Protein AF-R5GMZ6-F1 (afdb_monomer)

Secondary structure (DSSP, 8-state):
--TT----GGGHHHHHHH-TTHHHHHHHHTT---HHHHHHHHHHHHHHHHHHHHHS-TTT-----SS--SHHHHIIIIIHHHHHHHHHHHHHHHHT----HHHHHHHHHHHTHHHHHHHHHHHHHHHHS-GGGHHHHHHHHHHHHHHHHHHHHHHHHHHHT--HHHHHHHHHHHHHHHHHHHHHHHHHHHHHHHHHHHHHHHHHHHHHH-TTS-HHHHHHHHHHHHHHHHHHHHHHHHHHHHHHHHHHHHHHT-

Radius of gyration: 25.48 Å; Cα contacts (8 Å, |Δi|>4): 206; chains: 1; bounding box: 77×40×77 Å

Solvent-accessible surface area (backbone atoms only — not comparable to full-atom values): 13641 Å² total; per-residue (Å²): 126,67,92,84,74,82,75,63,76,83,54,49,42,64,48,25,72,75,33,45,63,55,31,42,48,41,42,57,76,69,61,64,75,47,63,69,59,22,52,51,44,51,51,46,45,41,52,52,54,53,44,46,76,72,55,37,16,77,81,69,53,79,77,88,61,94,65,91,68,65,65,66,53,47,42,69,39,56,50,46,50,50,39,47,35,49,27,48,35,64,44,18,80,79,70,75,36,70,38,47,58,69,54,45,42,28,40,52,32,37,22,41,48,49,37,47,52,30,51,56,52,36,29,55,46,36,64,73,55,56,70,91,52,49,62,58,51,51,49,44,47,51,54,19,48,52,51,22,51,53,24,39,53,36,28,52,18,56,49,30,72,41,53,69,70,57,32,54,54,49,53,55,53,25,54,54,42,31,53,53,51,52,52,52,51,52,53,50,52,52,50,54,50,52,54,48,51,51,54,50,50,52,53,51,51,51,43,70,74,37,76,85,57,53,74,67,61,54,51,52,51,53,52,50,51,52,52,51,53,52,48,51,51,52,50,52,49,53,52,50,51,53,51,51,53,53,54,52,53,57,61,74,76,106

Mean predicted aligned error: 9.24 Å

pLDDT: mean 88.29, std 9.09, range [53.66, 97.75]

Sequence (254 aa):
MRFDLDMPAWKWPFYIMRHPFEGFEDLRWKKAYNMKVALVIVALLFIVSVCSELMTGFLFNTSHVKIFNIVPIIIRTVVIFFTWVIGNW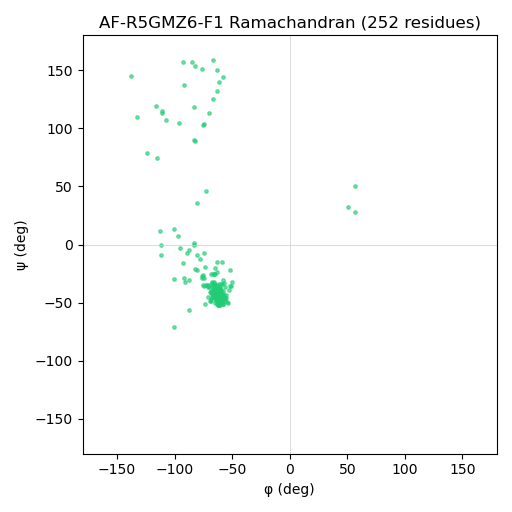ALCTLFDGEGTMKNICVNTAYALVPYIIGQVINIILSNCLLRTESAFITFVSYVTILWTVVLLISGMKTVHQYSIPKTLLFMLITILAMVVILILLVLLVSLFQQVYIFVYSIYTELLYRNANLEPTALVFIFIGVIVAVIAVIAVAYTAYEKHQIAKERKKLNS

Foldseek 3Di:
DDPPDDDDLLCLLVVCLVVLQVSLLVCVVVVSQDQVNLVVLLVLQLVLLVCLQVQQAPQPNPPPDPDDDSVVSCCVRVVLLLLLLVLLQVCCVVLVFQADSSLLSRQLSSLCVLVSVLSVVLSVCRNVDHNVVVVVNVVSNVVSVVSSVSNNLSSQCSRGVDDSVSSVVSSVVSVVSSVVVVVVVVVVVVVVVVVVVVVVVVLVVVCVVCVPDDSVNSVVVVVVVVVVVVVVVVVVVVVVVVVVVVVVVVVVVD

Nearest PDB structures (foldseek):
  8snb-assembly1_8K  TM=2.328E-01  e=3.507E+00  Strongylocentrotus purpuratus

Structure (mmCIF, N/CA/C/O backbone):
data_AF-R5GMZ6-F1
#
_entry.id   AF-R5GMZ6-F1
#
loop_
_atom_site.group_PDB
_atom_site.id
_atom_site.type_symbol
_atom_site.label_atom_id
_atom_site.label_alt_id
_atom_site.label_comp_id
_atom_site.label_asym_id
_atom_site.label_entity_id
_atom_site.label_seq_id
_atom_site.pdbx_PDB_ins_code
_atom_site.Cartn_x
_atom_site.Cartn_y
_atom_site.Cartn_z
_atom_site.occupancy
_atom_site.B_iso_or_equiv
_atom_site.auth_seq_id
_atom_site.auth_comp_id
_atom_site.auth_asym_id
_atom_site.auth_atom_id
_atom_site.pdbx_PDB_model_num
ATOM 1 N N . MET A 1 1 ? -5.354 0.861 -26.695 1.00 58.16 1 MET A N 1
ATOM 2 C CA . MET A 1 1 ? -6.659 0.236 -26.392 1.00 58.16 1 MET A CA 1
ATOM 3 C C . MET A 1 1 ? -6.821 -1.007 -27.246 1.00 58.16 1 MET A C 1
ATOM 5 O O . MET A 1 1 ? -6.889 -0.886 -28.466 1.00 58.16 1 MET A O 1
ATOM 9 N N . ARG A 1 2 ? -6.837 -2.188 -26.623 1.00 68.31 2 ARG A N 1
ATOM 10 C CA . ARG A 1 2 ? -7.020 -3.473 -27.321 1.00 68.31 2 ARG A CA 1
ATOM 11 C C . ARG A 1 2 ? -8.374 -4.084 -26.960 1.00 68.31 2 ARG A C 1
ATOM 13 O O . ARG A 1 2 ? -8.632 -4.402 -25.802 1.00 68.31 2 ARG A O 1
ATOM 20 N N . PHE A 1 3 ? -9.259 -4.202 -27.947 1.00 62.88 3 PHE A N 1
ATOM 21 C CA . PHE A 1 3 ? -10.651 -4.625 -27.739 1.00 62.88 3 PHE A CA 1
ATOM 22 C C . PHE A 1 3 ? -10.800 -6.140 -27.504 1.00 62.88 3 PHE A C 1
ATOM 24 O O . PHE A 1 3 ? -11.701 -6.573 -26.783 1.00 62.88 3 PHE A O 1
ATOM 31 N N . ASP A 1 4 ? -9.875 -6.935 -28.035 1.00 71.38 4 ASP A N 1
ATOM 32 C CA . ASP A 1 4 ? -9.812 -8.402 -27.997 1.00 71.38 4 ASP A CA 1
ATOM 33 C C . ASP A 1 4 ? -9.198 -8.977 -26.707 1.00 71.38 4 ASP A C 1
ATOM 35 O O . ASP A 1 4 ? -9.073 -10.190 -26.545 1.00 71.38 4 ASP A O 1
ATOM 39 N N . LEU A 1 5 ? -8.820 -8.115 -25.762 1.00 74.56 5 LEU A N 1
ATOM 40 C CA . LEU A 1 5 ? -8.078 -8.517 -24.574 1.00 74.56 5 LEU A CA 1
ATOM 41 C C . LEU A 1 5 ? -9.013 -9.059 -23.475 1.00 74.56 5 LEU A C 1
ATOM 43 O O . LEU A 1 5 ? -9.485 -8.306 -22.622 1.00 74.56 5 LEU A O 1
ATOM 47 N N . ASP A 1 6 ? -9.268 -10.368 -23.486 1.00 77.50 6 ASP A N 1
ATOM 48 C CA . ASP A 1 6 ? -9.926 -11.092 -22.391 1.00 77.50 6 ASP A CA 1
ATOM 49 C C . ASP A 1 6 ? -8.929 -12.024 -21.699 1.00 77.50 6 ASP A C 1
ATOM 51 O O . ASP A 1 6 ? -8.417 -12.993 -22.260 1.00 77.50 6 ASP A O 1
ATOM 55 N N . MET A 1 7 ? -8.618 -11.705 -20.443 1.00 85.31 7 MET A N 1
ATOM 56 C CA . MET A 1 7 ? -7.596 -12.402 -19.671 1.00 85.31 7 MET A CA 1
ATOM 57 C C . MET A 1 7 ? -8.054 -12.648 -18.230 1.00 85.31 7 MET A C 1
ATOM 59 O O . MET A 1 7 ? -8.739 -11.808 -17.638 1.00 85.31 7 MET A O 1
ATOM 63 N N . PRO A 1 8 ? -7.667 -13.790 -17.629 1.00 89.50 8 PRO A N 1
ATOM 64 C CA . PRO A 1 8 ? -8.030 -14.103 -16.256 1.00 89.50 8 PRO A CA 1
ATOM 65 C C . PRO A 1 8 ? -7.420 -13.092 -15.279 1.00 89.50 8 PRO A C 1
ATOM 67 O O . PRO A 1 8 ? -6.324 -12.570 -15.495 1.00 89.50 8 PRO A O 1
ATOM 70 N N . ALA A 1 9 ? -8.115 -12.868 -14.160 1.00 88.88 9 ALA A N 1
ATOM 71 C CA . ALA A 1 9 ? -7.808 -11.818 -13.186 1.00 88.88 9 ALA A CA 1
ATOM 72 C C . ALA A 1 9 ? -6.338 -11.788 -12.713 1.00 88.88 9 ALA A C 1
ATOM 74 O O . ALA A 1 9 ? -5.774 -10.719 -12.507 1.00 88.88 9 ALA A O 1
ATOM 75 N N . TRP A 1 10 ? -5.700 -12.951 -12.568 1.00 89.62 10 TRP A N 1
ATOM 76 C CA . TRP A 1 10 ? -4.325 -13.073 -12.073 1.00 89.62 10 TRP A CA 1
ATOM 77 C C . TRP A 1 10 ? -3.250 -12.636 -13.079 1.00 89.62 10 TRP A C 1
ATOM 79 O O . TRP A 1 10 ? -2.128 -12.350 -12.672 1.00 89.62 10 TRP A O 1
ATOM 89 N N . LYS A 1 11 ? -3.561 -12.575 -14.382 1.00 92.81 11 LYS A N 1
ATOM 90 C CA . LYS A 1 11 ? -2.593 -12.148 -15.407 1.00 92.81 11 LYS A CA 1
ATOM 91 C C . LYS A 1 11 ? -2.488 -10.624 -15.516 1.00 92.81 11 LYS A C 1
ATOM 93 O O . LYS A 1 11 ? -1.486 -10.128 -16.028 1.00 92.81 11 LYS A O 1
ATOM 98 N N . TRP A 1 12 ? -3.499 -9.883 -15.052 1.00 92.62 12 TRP A N 1
ATOM 99 C CA . TRP A 1 12 ? -3.568 -8.421 -15.180 1.00 92.62 12 TRP A CA 1
ATOM 100 C C . TRP A 1 12 ? -2.358 -7.684 -14.598 1.00 92.62 12 TRP A C 1
ATOM 102 O O . TRP A 1 12 ? -1.803 -6.847 -15.310 1.00 92.62 12 TRP A O 1
ATOM 112 N N . PRO A 1 13 ? -1.874 -8.009 -13.384 1.00 93.38 13 PRO A N 1
ATOM 113 C CA . PRO A 1 13 ? -0.719 -7.321 -12.813 1.00 93.38 13 PRO A CA 1
ATOM 114 C C . PRO A 1 13 ? 0.547 -7.464 -13.678 1.00 93.38 13 PRO A C 1
ATOM 116 O O . PRO A 1 13 ? 1.280 -6.500 -13.877 1.00 93.38 13 PRO A O 1
ATOM 119 N N . PHE A 1 14 ? 0.771 -8.641 -14.275 1.00 94.12 14 PHE A N 1
ATOM 120 C CA . PHE A 1 14 ? 1.917 -8.895 -15.158 1.00 94.12 14 PHE A CA 1
ATOM 121 C C . PHE A 1 14 ? 1.779 -8.249 -16.544 1.00 94.12 14 PHE A C 1
ATOM 123 O O . PHE A 1 14 ? 2.781 -7.942 -17.191 1.00 94.12 14 PHE A O 1
ATOM 130 N N . TYR A 1 15 ? 0.552 -8.065 -17.035 1.00 93.31 15 TYR A N 1
ATOM 131 C CA . TYR A 1 15 ? 0.299 -7.309 -18.265 1.00 93.31 15 TYR A CA 1
ATOM 132 C C . TYR A 1 15 ? 0.583 -5.820 -18.057 1.00 93.31 15 TYR A C 1
ATOM 134 O O . TYR A 1 15 ? 1.359 -5.234 -18.808 1.00 93.31 15 TYR A O 1
ATOM 142 N N . ILE A 1 16 ? 0.051 -5.250 -16.975 1.00 94.12 16 ILE A N 1
ATOM 143 C CA . ILE A 1 16 ? 0.262 -3.854 -16.575 1.00 94.12 16 ILE A CA 1
ATOM 144 C C . ILE A 1 16 ? 1.743 -3.554 -16.351 1.00 94.12 16 ILE A C 1
ATOM 146 O O . ILE A 1 16 ? 2.243 -2.540 -16.826 1.00 94.12 16 ILE A O 1
ATOM 150 N N . MET A 1 17 ? 2.470 -4.466 -15.701 1.00 93.88 17 MET A N 1
ATOM 151 C CA . MET A 1 17 ? 3.911 -4.324 -15.503 1.00 93.88 17 MET A CA 1
ATOM 152 C C . MET A 1 17 ? 4.691 -4.177 -16.820 1.00 93.88 17 MET A C 1
ATOM 154 O O . MET A 1 17 ? 5.708 -3.491 -16.832 1.00 93.88 17 MET A O 1
ATOM 158 N N . ARG A 1 18 ? 4.245 -4.809 -17.916 1.00 92.06 18 ARG A N 1
ATOM 159 C CA . ARG A 1 18 ? 4.901 -4.724 -19.235 1.00 92.06 18 ARG A CA 1
ATOM 160 C C . ARG A 1 18 ? 4.424 -3.536 -20.067 1.00 92.06 18 ARG A C 1
ATOM 162 O O . ARG A 1 18 ? 5.196 -3.001 -20.855 1.00 92.06 18 ARG A O 1
ATOM 169 N N . HIS A 1 19 ? 3.174 -3.123 -19.883 1.00 91.50 19 HIS A N 1
ATOM 170 C CA . HIS A 1 19 ? 2.549 -2.023 -20.612 1.00 91.50 19 HIS A CA 1
ATOM 171 C C . HIS A 1 19 ? 2.016 -0.983 -19.616 1.00 91.50 19 HIS A C 1
ATOM 173 O O . HIS A 1 19 ? 0.817 -0.956 -19.344 1.00 91.50 19 HIS A O 1
ATOM 179 N N . PRO A 1 20 ? 2.886 -0.122 -19.053 1.00 88.56 20 PRO A N 1
ATOM 180 C CA . PRO A 1 20 ? 2.532 0.750 -17.934 1.00 88.56 20 PRO A CA 1
ATOM 181 C C . PRO A 1 20 ? 1.433 1.760 -18.271 1.00 88.56 20 PRO A C 1
ATOM 183 O O . PRO A 1 20 ? 0.623 2.068 -17.408 1.00 88.56 20 PRO A O 1
ATOM 186 N N . PHE A 1 21 ? 1.373 2.283 -19.497 1.00 86.19 21 PHE A N 1
ATOM 187 C CA . PHE A 1 21 ? 0.364 3.274 -19.892 1.00 86.19 21 PHE A CA 1
ATOM 188 C C . PHE A 1 21 ? -0.918 2.607 -20.398 1.00 86.19 21 PHE A C 1
ATOM 190 O O . PHE A 1 21 ? -1.988 2.798 -19.826 1.00 86.19 21 PHE A O 1
ATOM 197 N N . GLU A 1 22 ? -0.795 1.750 -21.411 1.00 89.88 22 GLU A N 1
ATOM 198 C CA . GLU A 1 22 ? -1.939 1.065 -22.025 1.00 89.88 22 GLU A CA 1
ATOM 199 C C . GLU A 1 22 ? -2.606 0.066 -21.072 1.00 89.88 22 GLU A C 1
ATOM 201 O O . GLU A 1 22 ? -3.825 -0.064 -21.066 1.00 89.88 22 GLU A O 1
ATOM 206 N N . GLY A 1 23 ? -1.832 -0.610 -20.218 1.00 91.94 23 GLY A N 1
ATOM 207 C CA . GLY A 1 23 ? -2.337 -1.684 -19.367 1.00 91.94 23 GLY A CA 1
ATOM 208 C C . GLY A 1 23 ? -3.337 -1.215 -18.315 1.00 91.94 23 GLY A C 1
ATOM 209 O O . GLY A 1 23 ? -4.333 -1.897 -18.069 1.00 91.94 23 GLY A O 1
ATOM 210 N N . PHE A 1 24 ? -3.114 -0.045 -17.707 1.00 93.94 24 PHE A N 1
ATOM 211 C CA . PHE A 1 24 ? -4.080 0.531 -16.768 1.00 93.94 24 PHE A CA 1
ATOM 212 C C . PHE A 1 24 ? -5.320 1.073 -17.480 1.00 93.94 24 PHE A C 1
ATOM 214 O O . PHE A 1 24 ? -6.423 0.978 -16.937 1.00 93.94 24 PHE A O 1
ATOM 221 N N . GLU A 1 25 ? -5.161 1.623 -18.687 1.00 91.75 25 GLU A N 1
ATOM 222 C CA . GLU A 1 25 ? -6.289 2.075 -19.506 1.00 91.75 25 GLU A CA 1
ATOM 223 C C . GLU A 1 25 ? -7.165 0.880 -19.904 1.00 91.75 25 GLU A C 1
ATOM 225 O O . GLU A 1 25 ? -8.371 0.897 -19.655 1.00 91.75 25 GLU A O 1
ATOM 230 N N . ASP A 1 26 ? -6.568 -0.207 -20.396 1.00 92.00 26 ASP A N 1
ATOM 231 C CA . ASP A 1 26 ? -7.273 -1.447 -20.734 1.00 92.00 26 ASP A CA 1
ATOM 232 C C . ASP A 1 26 ? -7.977 -2.057 -19.502 1.00 92.00 26 ASP A C 1
ATOM 234 O O . ASP A 1 26 ? -9.145 -2.449 -19.591 1.00 92.00 26 ASP A O 1
ATOM 238 N N . LEU A 1 27 ? -7.323 -2.074 -18.327 1.00 92.19 27 LEU A N 1
ATOM 239 C CA . LEU A 1 27 ? -7.913 -2.549 -17.061 1.00 92.19 27 LEU A CA 1
ATOM 240 C C . LEU A 1 27 ? -9.190 -1.776 -16.717 1.00 92.19 27 LEU A C 1
ATOM 242 O O . LEU A 1 27 ? -10.196 -2.359 -16.294 1.00 92.19 27 LEU A O 1
ATOM 246 N N . ARG A 1 28 ? -9.141 -0.455 -16.894 1.00 91.06 28 ARG A N 1
ATOM 247 C CA . ARG A 1 28 ? -10.260 0.434 -16.616 1.00 91.06 28 ARG A CA 1
ATOM 248 C C . ARG A 1 28 ? -11.413 0.223 -17.583 1.00 91.06 28 ARG A C 1
ATOM 250 O O . ARG A 1 28 ? -12.551 0.081 -17.134 1.00 91.06 28 ARG A O 1
ATOM 257 N N . TRP A 1 29 ? -11.132 0.193 -18.881 1.00 89.38 29 TRP A N 1
ATOM 258 C CA . TRP A 1 29 ? -12.149 0.023 -19.917 1.00 89.38 29 TRP A CA 1
ATOM 259 C C . TRP A 1 29 ? -12.868 -1.319 -19.802 1.00 89.38 29 TRP A C 1
ATOM 261 O O . TRP A 1 29 ? -14.096 -1.367 -19.861 1.00 89.38 29 TRP A O 1
ATOM 271 N N . LYS A 1 30 ? -12.126 -2.397 -19.529 1.00 88.88 30 LYS A N 1
ATOM 272 C CA . LYS A 1 30 ? -12.688 -3.734 -19.281 1.00 88.88 30 LYS A CA 1
ATOM 273 C C . LYS A 1 30 ? -13.350 -3.871 -17.904 1.00 88.88 30 LYS A C 1
ATOM 275 O O . LYS A 1 30 ? -13.950 -4.904 -17.621 1.00 88.88 30 LYS A O 1
ATOM 280 N N . LYS A 1 31 ? -13.238 -2.862 -17.027 1.00 89.00 31 LYS A N 1
ATOM 281 C CA . LYS A 1 31 ? -13.702 -2.888 -15.625 1.00 89.00 31 LYS A CA 1
ATOM 282 C C . LYS A 1 31 ? -13.208 -4.124 -14.860 1.00 89.00 31 LYS A C 1
ATOM 284 O O . LYS A 1 31 ? -13.872 -4.601 -13.938 1.00 89.00 31 LYS A O 1
ATOM 289 N N . ALA A 1 32 ? -12.021 -4.626 -15.199 1.00 88.75 32 ALA A N 1
ATOM 290 C CA . ALA A 1 32 ? -11.477 -5.886 -14.690 1.00 88.75 32 ALA A CA 1
ATOM 291 C C . ALA A 1 32 ? -10.849 -5.752 -13.283 1.00 88.75 32 ALA A C 1
ATOM 293 O O . ALA A 1 32 ? -9.866 -6.408 -12.940 1.00 88.75 32 ALA A O 1
ATOM 294 N N . TYR A 1 33 ? -11.433 -4.905 -12.430 1.00 91.62 33 TYR A N 1
ATOM 295 C CA . TYR A 1 33 ? -10.964 -4.654 -11.070 1.00 91.62 33 TYR A CA 1
ATOM 296 C C . TYR A 1 33 ? -11.303 -5.818 -10.136 1.00 91.62 33 TYR A C 1
ATOM 298 O O . TYR A 1 33 ? -12.441 -5.947 -9.660 1.00 91.62 33 TYR A O 1
ATOM 306 N N . ASN A 1 34 ? -10.300 -6.638 -9.816 1.00 94.69 34 ASN A N 1
ATOM 307 C CA . ASN A 1 34 ? -10.449 -7.773 -8.911 1.00 94.69 34 ASN A CA 1
ATOM 308 C C . ASN A 1 34 ? -9.777 -7.524 -7.550 1.00 94.69 34 ASN A C 1
ATOM 310 O O . ASN A 1 34 ? -8.555 -7.597 -7.414 1.00 94.69 34 ASN A O 1
ATOM 314 N N . MET A 1 35 ? -10.607 -7.302 -6.524 1.00 94.31 35 MET A N 1
ATOM 315 C CA . MET A 1 35 ? -10.155 -7.031 -5.154 1.00 94.31 35 MET A CA 1
ATOM 316 C C . MET A 1 35 ? -9.431 -8.224 -4.518 1.00 94.31 35 MET A C 1
ATOM 318 O O . MET A 1 35 ? -8.482 -8.029 -3.769 1.00 94.31 35 MET A O 1
ATOM 322 N N . LYS A 1 36 ? -9.829 -9.465 -4.838 1.00 95.00 36 LYS A N 1
ATOM 323 C CA . LYS A 1 36 ? -9.180 -10.662 -4.277 1.00 95.00 36 LYS A CA 1
ATOM 324 C C . LYS A 1 36 ? -7.716 -10.729 -4.705 1.00 95.00 36 LYS A C 1
ATOM 326 O O . LYS A 1 36 ? -6.846 -10.950 -3.874 1.00 95.00 36 LYS A O 1
ATOM 331 N N . VAL A 1 37 ? -7.445 -10.467 -5.986 1.00 95.12 37 VAL A N 1
ATOM 332 C CA . VAL A 1 37 ? -6.072 -10.432 -6.518 1.00 95.12 37 VAL A CA 1
ATOM 333 C C . VAL A 1 37 ? -5.274 -9.294 -5.879 1.00 95.12 37 VAL A C 1
ATOM 335 O O . VAL A 1 37 ? -4.127 -9.500 -5.504 1.00 95.12 37 VAL A O 1
ATOM 338 N N . ALA A 1 38 ? -5.880 -8.116 -5.698 1.00 96.19 38 ALA A N 1
ATOM 339 C CA . ALA A 1 38 ? -5.219 -6.994 -5.033 1.00 96.19 38 ALA A CA 1
ATOM 340 C C . ALA A 1 38 ? -4.817 -7.327 -3.585 1.00 96.19 38 ALA A C 1
ATOM 342 O O . ALA A 1 38 ? -3.670 -7.110 -3.208 1.00 96.19 38 ALA A O 1
ATOM 343 N N . LEU A 1 39 ? -5.719 -7.926 -2.801 1.00 96.06 39 LEU A N 1
ATOM 344 C CA . LEU A 1 39 ? -5.426 -8.340 -1.425 1.00 96.06 39 LEU A CA 1
ATOM 345 C C . LEU A 1 39 ? -4.344 -9.422 -1.356 1.00 96.06 39 LEU A C 1
ATOM 347 O O . LEU A 1 39 ? -3.486 -9.356 -0.481 1.00 96.06 39 LEU A O 1
ATOM 351 N N . VAL A 1 40 ? -4.336 -10.376 -2.293 1.00 97.00 40 VAL A N 1
ATOM 352 C CA . VAL A 1 40 ? -3.255 -11.371 -2.394 1.00 97.00 40 VAL A CA 1
ATOM 353 C C . VAL A 1 40 ? -1.912 -10.692 -2.660 1.00 97.00 40 VAL A C 1
ATOM 355 O O . VAL A 1 40 ? -0.924 -11.054 -2.034 1.00 97.00 40 VAL A O 1
ATOM 358 N N . ILE A 1 41 ? -1.857 -9.680 -3.529 1.00 97.12 41 ILE A N 1
ATOM 359 C CA . ILE A 1 41 ? -0.611 -8.947 -3.801 1.00 97.12 41 ILE A CA 1
ATOM 360 C C . ILE A 1 41 ? -0.139 -8.165 -2.570 1.00 97.12 41 ILE A C 1
ATOM 362 O O . ILE A 1 41 ? 1.051 -8.171 -2.270 1.00 97.12 41 ILE A O 1
ATOM 366 N N . VAL A 1 42 ? -1.047 -7.541 -1.816 1.00 97.31 42 VAL A N 1
ATOM 367 C CA . VAL A 1 42 ? -0.700 -6.858 -0.555 1.00 97.31 42 VAL A CA 1
ATOM 368 C C . VAL A 1 42 ? -0.219 -7.857 0.505 1.00 97.31 42 VAL A C 1
ATOM 370 O O . VAL A 1 42 ? 0.749 -7.587 1.213 1.00 97.31 42 VAL A O 1
ATOM 373 N N . ALA A 1 43 ? -0.834 -9.038 0.587 1.00 96.88 43 ALA A N 1
ATOM 374 C CA . ALA A 1 43 ? -0.360 -10.110 1.459 1.00 96.88 43 ALA A CA 1
ATOM 375 C C . ALA A 1 43 ? 1.033 -10.609 1.038 1.00 96.88 43 ALA A C 1
ATOM 377 O O . ALA A 1 43 ? 1.897 -10.801 1.889 1.00 96.88 43 ALA A O 1
ATOM 378 N N . LEU A 1 44 ? 1.286 -10.750 -0.267 1.00 97.12 44 LEU A N 1
ATOM 379 C CA . LEU A 1 44 ? 2.609 -11.091 -0.795 1.00 97.12 44 LEU A CA 1
ATOM 380 C C . LEU A 1 44 ? 3.643 -10.007 -0.490 1.00 97.12 44 LEU A C 1
ATOM 382 O O . LEU A 1 44 ? 4.754 -10.343 -0.100 1.00 97.12 44 LEU A O 1
ATOM 386 N N . LEU A 1 45 ? 3.288 -8.724 -0.595 1.00 97.69 45 LEU A N 1
ATOM 387 C CA . LEU A 1 45 ? 4.163 -7.620 -0.193 1.00 97.69 45 LEU A CA 1
ATOM 388 C C . LEU A 1 45 ? 4.600 -7.764 1.269 1.00 97.69 45 LEU A C 1
ATOM 390 O O . LEU A 1 45 ? 5.783 -7.615 1.572 1.00 97.69 45 LEU A O 1
ATOM 394 N N . PHE A 1 46 ? 3.659 -8.073 2.163 1.00 96.44 46 PHE A N 1
ATOM 395 C CA . PHE A 1 46 ? 3.955 -8.309 3.573 1.00 96.44 46 PHE A CA 1
ATOM 396 C C . PHE A 1 46 ? 4.871 -9.524 3.769 1.00 96.44 46 PHE A C 1
ATOM 398 O O . PHE A 1 46 ? 5.913 -9.399 4.409 1.00 96.44 46 PHE A O 1
ATOM 405 N N . ILE A 1 47 ? 4.525 -10.671 3.176 1.00 96.62 47 ILE A N 1
ATOM 406 C CA . ILE A 1 47 ? 5.300 -11.915 3.302 1.00 96.62 47 ILE A CA 1
ATOM 407 C C . ILE A 1 47 ? 6.725 -11.725 2.777 1.00 96.62 47 ILE A C 1
ATOM 409 O O . ILE A 1 47 ? 7.677 -12.056 3.475 1.00 96.62 47 ILE A O 1
ATOM 413 N N . VAL A 1 48 ? 6.891 -11.152 1.582 1.00 96.44 48 VAL A N 1
ATOM 414 C CA . VAL A 1 48 ? 8.218 -10.934 0.989 1.00 96.44 48 VAL A CA 1
ATOM 415 C C . VAL A 1 48 ? 9.020 -9.919 1.803 1.00 96.44 48 VAL A C 1
ATOM 417 O O . VAL A 1 48 ? 10.217 -10.119 1.979 1.00 96.44 48 VAL A O 1
ATOM 420 N N . SER A 1 49 ? 8.378 -8.909 2.399 1.00 94.50 49 SER A N 1
ATOM 421 C CA . SER A 1 49 ? 9.069 -7.978 3.304 1.00 94.50 49 SER A CA 1
ATOM 422 C C . SER A 1 49 ? 9.551 -8.669 4.585 1.00 94.50 49 SER A C 1
ATOM 424 O O . SER A 1 49 ? 10.662 -8.405 5.035 1.00 94.50 49 SER A O 1
ATOM 426 N N . VAL A 1 50 ? 8.767 -9.599 5.146 1.00 92.56 50 VAL A N 1
ATOM 427 C CA . VAL A 1 50 ? 9.209 -10.452 6.267 1.00 92.56 50 VAL A CA 1
ATOM 428 C C . VAL A 1 50 ? 10.380 -11.341 5.844 1.00 92.56 50 VAL A C 1
ATOM 430 O O . VAL A 1 50 ? 11.393 -11.394 6.541 1.00 92.56 50 VAL A O 1
ATOM 433 N N . CYS A 1 51 ? 10.285 -11.996 4.685 1.00 92.56 51 CYS A N 1
ATOM 434 C CA . CYS A 1 51 ? 11.379 -12.792 4.129 1.00 92.56 51 CYS A CA 1
ATOM 435 C C . CYS A 1 51 ? 12.629 -11.944 3.871 1.00 92.56 51 CYS A C 1
ATOM 437 O O . CYS A 1 51 ? 13.731 -12.421 4.101 1.00 92.56 51 CYS A O 1
ATOM 439 N N . SER A 1 52 ? 12.487 -10.689 3.447 1.00 91.69 52 SER A N 1
ATOM 440 C CA . SER A 1 52 ? 13.620 -9.792 3.218 1.00 91.69 52 SER A CA 1
ATOM 441 C C . SER A 1 52 ? 14.380 -9.491 4.510 1.00 91.69 52 SER A C 1
ATOM 443 O O . SER A 1 52 ? 15.601 -9.421 4.477 1.00 91.69 52 SER A O 1
ATOM 445 N N . GLU A 1 53 ? 13.708 -9.355 5.652 1.00 87.62 53 GLU A N 1
ATOM 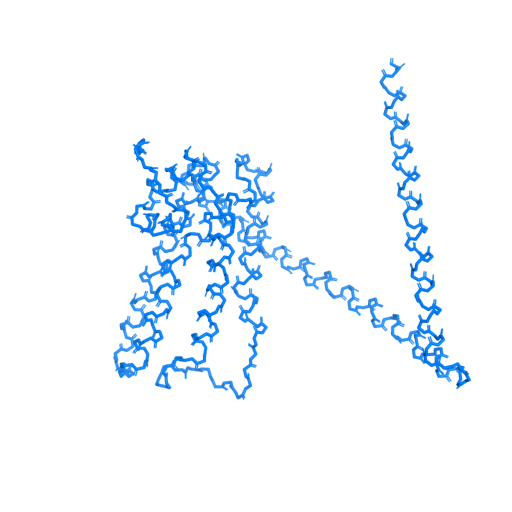446 C CA . GLU A 1 53 ? 14.392 -9.143 6.939 1.00 87.62 53 GLU A CA 1
ATOM 447 C C . GLU A 1 53 ? 15.040 -10.432 7.476 1.00 87.62 53 GLU A C 1
ATOM 449 O O . GLU A 1 53 ? 16.105 -10.389 8.088 1.00 87.62 53 GLU A O 1
ATOM 454 N N . LEU A 1 54 ? 14.415 -11.592 7.237 1.00 88.31 54 LEU A N 1
ATOM 455 C CA . LEU A 1 54 ? 14.849 -12.874 7.808 1.00 88.31 54 LEU A CA 1
ATOM 456 C C . LEU A 1 54 ? 15.845 -13.654 6.940 1.00 88.31 54 LEU A C 1
ATOM 458 O O . LEU A 1 54 ? 16.667 -14.394 7.471 1.00 88.31 54 LEU A O 1
ATOM 462 N N . MET A 1 55 ? 15.743 -13.537 5.617 1.00 89.94 55 MET A N 1
ATOM 463 C CA . MET A 1 55 ? 16.446 -14.388 4.648 1.00 89.94 55 MET A CA 1
ATOM 464 C C . MET A 1 55 ? 17.523 -13.640 3.858 1.00 89.94 55 MET A C 1
ATOM 466 O O . MET A 1 55 ? 18.175 -14.252 3.013 1.00 89.94 55 MET A O 1
ATOM 470 N N . THR A 1 56 ? 17.721 -12.338 4.089 1.00 89.06 56 THR A N 1
ATOM 471 C CA . THR A 1 56 ? 18.838 -11.609 3.470 1.00 89.06 56 THR A CA 1
ATOM 472 C C . THR A 1 56 ? 20.165 -12.180 3.962 1.00 89.06 56 THR A C 1
ATOM 474 O O . THR A 1 56 ? 20.362 -12.372 5.165 1.00 89.06 56 THR A O 1
ATOM 477 N N . GLY A 1 57 ? 21.079 -12.444 3.026 1.00 84.38 57 GLY A N 1
ATOM 478 C CA . GLY A 1 57 ? 22.361 -13.077 3.313 1.00 84.38 57 GLY A CA 1
ATOM 479 C C . GLY A 1 57 ? 23.190 -12.297 4.333 1.00 84.38 57 GLY A C 1
ATOM 480 O O . GLY A 1 57 ? 23.201 -11.064 4.351 1.00 84.38 57 GLY A O 1
ATOM 481 N N . PHE A 1 58 ? 23.919 -13.030 5.178 1.00 84.75 58 PHE A N 1
ATOM 482 C CA . PHE A 1 58 ? 24.660 -12.483 6.321 1.00 84.75 58 PHE A CA 1
ATOM 483 C C . PHE A 1 58 ? 25.595 -11.319 5.954 1.00 84.75 58 PHE A C 1
ATOM 485 O O . PHE A 1 58 ? 25.718 -10.365 6.715 1.00 84.75 58 PHE A O 1
ATOM 492 N N . LEU A 1 59 ? 26.218 -11.358 4.771 1.00 85.06 59 LEU A N 1
ATOM 493 C CA . LEU A 1 59 ? 27.144 -10.317 4.310 1.00 85.06 59 LEU A CA 1
ATOM 494 C C . LEU A 1 59 ? 26.469 -8.956 4.067 1.00 85.06 59 LEU A C 1
ATOM 496 O O . LEU A 1 59 ? 27.148 -7.928 4.121 1.00 85.06 59 LEU A O 1
ATOM 500 N N . PHE A 1 60 ? 25.165 -8.951 3.783 1.00 83.94 60 PHE A N 1
ATOM 501 C CA . PHE A 1 60 ? 24.378 -7.754 3.465 1.00 83.94 60 PHE A CA 1
ATOM 502 C C . PHE A 1 60 ? 23.358 -7.405 4.547 1.00 83.94 60 PHE A C 1
ATOM 504 O O . PHE A 1 60 ? 22.752 -6.336 4.494 1.00 83.94 60 PHE A O 1
ATOM 511 N N . ASN A 1 61 ? 23.163 -8.283 5.528 1.00 80.75 61 ASN A N 1
ATOM 512 C CA . ASN A 1 61 ? 22.251 -8.034 6.625 1.00 80.75 61 ASN A CA 1
ATOM 513 C C . ASN A 1 61 ? 22.871 -7.029 7.612 1.00 80.75 61 ASN A C 1
ATOM 515 O O . ASN A 1 61 ? 23.746 -7.365 8.408 1.00 80.75 61 ASN A O 1
ATOM 519 N N . THR A 1 62 ? 22.419 -5.776 7.554 1.00 68.94 62 THR A N 1
ATOM 520 C CA . THR A 1 62 ? 22.831 -4.704 8.479 1.00 68.94 62 THR A CA 1
ATOM 521 C C . THR A 1 62 ? 21.983 -4.652 9.753 1.00 68.94 62 THR A C 1
ATOM 523 O O . THR A 1 62 ? 22.254 -3.853 10.651 1.00 68.94 62 THR A O 1
ATOM 526 N N . SER A 1 63 ? 20.939 -5.478 9.840 1.00 62.12 63 SER A N 1
ATOM 527 C CA . SER A 1 63 ? 19.996 -5.511 10.951 1.00 62.12 63 SER A CA 1
ATOM 528 C C . SER A 1 63 ? 20.583 -6.347 12.095 1.00 62.12 63 SER A C 1
ATOM 530 O O . SER A 1 63 ? 20.349 -7.546 12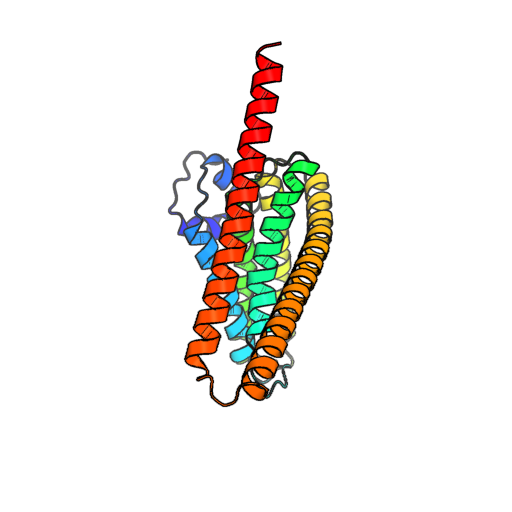.209 1.00 62.12 63 SER A O 1
ATOM 532 N N . HIS A 1 64 ? 21.339 -5.710 12.995 1.00 53.66 64 HIS A N 1
ATOM 533 C CA . HIS A 1 64 ? 21.822 -6.315 14.249 1.00 53.66 64 HIS A CA 1
ATOM 534 C C . HIS A 1 64 ? 20.700 -6.480 15.294 1.00 53.66 64 HIS A C 1
ATOM 536 O O . HIS A 1 64 ? 20.855 -6.118 16.462 1.00 53.66 64 HIS A O 1
ATOM 542 N N . VAL A 1 65 ? 19.535 -6.984 14.891 1.00 54.09 65 VAL A N 1
ATOM 543 C CA . VAL A 1 65 ? 18.379 -7.090 15.781 1.00 54.09 65 VAL A CA 1
ATOM 544 C C . VAL A 1 65 ? 18.343 -8.496 16.370 1.00 54.09 65 VAL A C 1
ATOM 546 O O . VAL A 1 65 ? 17.969 -9.456 15.708 1.00 54.09 65 VAL A O 1
ATOM 549 N N . LYS A 1 66 ? 18.726 -8.622 17.646 1.00 57.00 66 LYS A N 1
ATOM 550 C CA . LYS A 1 66 ? 18.631 -9.883 18.410 1.00 57.00 66 LYS A CA 1
ATOM 551 C C . LYS A 1 66 ? 17.182 -10.371 18.596 1.00 57.00 66 LYS A C 1
ATOM 553 O O . LYS A 1 66 ? 16.982 -11.514 18.988 1.00 57.00 66 LYS A O 1
ATOM 558 N N . ILE A 1 67 ? 16.188 -9.509 18.352 1.00 68.31 67 ILE A N 1
ATOM 559 C CA . ILE A 1 67 ? 14.758 -9.777 18.552 1.00 68.31 67 ILE A CA 1
ATOM 560 C C . ILE A 1 67 ? 13.992 -9.322 17.308 1.00 68.31 67 ILE A C 1
ATOM 562 O O . ILE A 1 67 ? 13.861 -8.127 17.051 1.00 68.31 67 ILE A O 1
ATOM 566 N N . PHE A 1 68 ? 13.466 -10.272 16.541 1.00 78.31 68 PHE A N 1
ATOM 567 C CA . PHE A 1 68 ? 12.618 -9.972 15.392 1.00 78.31 68 PHE A CA 1
ATOM 568 C C . PHE A 1 68 ? 11.296 -9.338 15.850 1.00 78.31 68 PHE A C 1
ATOM 570 O O . PHE A 1 68 ? 10.570 -9.920 16.656 1.00 78.31 68 PHE A O 1
ATOM 577 N N . ASN A 1 69 ? 10.970 -8.156 15.320 1.00 80.81 69 ASN A N 1
ATOM 578 C CA . ASN A 1 69 ? 9.695 -7.488 15.558 1.00 80.81 69 ASN A CA 1
ATOM 579 C C . ASN A 1 69 ? 8.919 -7.362 14.244 1.00 80.81 69 ASN A C 1
ATOM 581 O O . ASN A 1 69 ? 9.360 -6.698 13.309 1.00 80.81 69 ASN A O 1
ATOM 585 N N . ILE A 1 70 ? 7.736 -7.970 14.198 1.00 84.12 70 ILE A N 1
ATOM 586 C CA . ILE A 1 70 ? 6.872 -7.976 13.014 1.00 84.12 70 ILE A CA 1
ATOM 587 C C . ILE A 1 70 ? 6.063 -6.681 12.854 1.00 84.12 70 ILE A C 1
ATOM 589 O O . ILE A 1 70 ? 5.639 -6.346 11.747 1.00 84.12 70 ILE A O 1
ATOM 593 N N . VAL A 1 71 ? 5.865 -5.925 13.941 1.00 83.62 71 VAL A N 1
ATOM 594 C CA . VAL A 1 71 ? 5.007 -4.728 13.966 1.00 83.62 71 VAL A CA 1
ATOM 595 C C . VAL A 1 71 ? 5.487 -3.649 12.983 1.00 83.62 71 VAL A C 1
ATOM 597 O O . VAL A 1 71 ? 4.665 -3.189 12.188 1.00 83.62 71 VAL A O 1
ATOM 600 N N . PRO A 1 72 ? 6.785 -3.277 12.927 1.00 86.31 72 PRO A N 1
ATOM 601 C CA . PRO A 1 72 ? 7.276 -2.316 11.937 1.00 86.31 72 PRO A CA 1
ATOM 602 C C . PRO A 1 72 ? 7.029 -2.752 10.488 1.00 86.31 72 PRO A C 1
ATOM 604 O O . PRO A 1 72 ? 6.743 -1.914 9.633 1.00 86.31 72 PRO A O 1
ATOM 607 N N . ILE A 1 73 ? 7.088 -4.059 10.211 1.00 89.19 73 ILE A N 1
ATOM 608 C CA . ILE A 1 73 ? 6.881 -4.612 8.867 1.00 89.19 73 ILE A CA 1
ATOM 609 C C . ILE A 1 73 ? 5.409 -4.492 8.469 1.00 89.19 73 ILE A C 1
ATOM 611 O O . ILE A 1 73 ? 5.111 -4.028 7.367 1.00 89.19 73 ILE A O 1
ATOM 615 N N . ILE A 1 74 ? 4.481 -4.831 9.374 1.00 87.62 74 ILE A N 1
ATOM 616 C CA . ILE A 1 74 ? 3.035 -4.641 9.160 1.00 87.62 74 ILE A CA 1
ATOM 617 C C . ILE A 1 74 ? 2.728 -3.164 8.896 1.00 87.62 74 ILE A C 1
ATOM 619 O O . ILE A 1 74 ? 1.985 -2.848 7.965 1.00 87.62 74 ILE A O 1
ATOM 623 N N . ILE A 1 75 ? 3.321 -2.253 9.675 1.00 87.81 75 ILE A N 1
ATOM 624 C CA . ILE A 1 75 ? 3.113 -0.813 9.497 1.00 87.81 75 ILE A CA 1
ATOM 625 C C . ILE A 1 75 ? 3.608 -0.372 8.116 1.00 87.81 75 ILE A C 1
ATOM 627 O O . ILE A 1 75 ? 2.850 0.228 7.353 1.00 87.81 75 ILE A O 1
ATOM 631 N N . ARG A 1 76 ? 4.854 -0.709 7.758 1.00 92.44 76 ARG A N 1
ATOM 632 C CA . ARG A 1 76 ? 5.485 -0.254 6.510 1.00 92.44 76 ARG A CA 1
ATOM 633 C C . ARG A 1 76 ? 4.825 -0.817 5.248 1.00 92.44 76 ARG A C 1
ATOM 635 O O . ARG A 1 76 ? 4.912 -0.195 4.194 1.00 92.44 76 ARG A O 1
ATOM 642 N N . THR A 1 77 ? 4.175 -1.973 5.347 1.00 94.88 77 THR A N 1
ATOM 643 C CA . THR A 1 77 ? 3.526 -2.641 4.212 1.00 94.88 77 THR A CA 1
ATOM 644 C C . THR A 1 77 ? 2.022 -2.389 4.205 1.00 94.88 77 THR A C 1
ATOM 646 O O . THR A 1 77 ? 1.525 -1.627 3.382 1.00 94.88 77 THR A O 1
ATOM 649 N N . VAL A 1 78 ? 1.291 -2.984 5.144 1.00 93.50 78 VAL A N 1
ATOM 650 C CA . VAL A 1 78 ? -0.174 -3.007 5.171 1.00 93.50 78 VAL A CA 1
ATOM 651 C C . VAL A 1 78 ? -0.749 -1.646 5.561 1.00 93.50 78 VAL A C 1
ATOM 653 O O . VAL A 1 78 ? -1.596 -1.111 4.846 1.00 93.50 78 VAL A O 1
ATOM 656 N N . VAL A 1 79 ? -0.286 -1.058 6.670 1.00 91.81 79 VAL A N 1
ATOM 657 C CA . VAL A 1 79 ? -0.868 0.197 7.188 1.00 91.81 79 VAL A CA 1
ATOM 658 C C . VAL A 1 79 ? -0.587 1.359 6.245 1.00 91.81 79 VAL A C 1
ATOM 660 O O . VAL A 1 79 ? -1.508 2.109 5.924 1.00 91.81 79 VAL A O 1
ATOM 663 N N . ILE A 1 80 ? 0.647 1.494 5.752 1.00 94.94 80 ILE A N 1
ATOM 664 C CA . ILE A 1 80 ? 0.992 2.533 4.772 1.00 94.94 80 ILE A CA 1
ATOM 665 C C . ILE A 1 80 ? 0.197 2.343 3.475 1.00 94.94 80 ILE A C 1
ATOM 667 O O . ILE A 1 80 ? -0.335 3.323 2.956 1.00 94.94 80 ILE A O 1
ATOM 671 N N . PHE A 1 81 ? 0.045 1.110 2.977 1.00 97.31 81 PHE A N 1
ATOM 672 C CA . PHE A 1 81 ? -0.742 0.838 1.771 1.00 97.31 81 PHE A CA 1
ATOM 673 C C . PHE A 1 81 ? -2.207 1.264 1.924 1.00 97.31 81 PHE A C 1
ATOM 675 O O . PHE A 1 81 ? -2.737 1.987 1.081 1.00 97.31 81 PHE A O 1
ATOM 682 N N . PHE A 1 82 ? -2.877 0.857 3.004 1.00 95.44 82 PHE A N 1
ATOM 683 C CA . PHE A 1 82 ? -4.279 1.232 3.204 1.00 95.44 82 PHE A CA 1
ATOM 684 C C . PHE A 1 82 ? -4.441 2.716 3.520 1.00 95.44 82 PHE A C 1
ATOM 686 O O . PHE A 1 82 ? -5.387 3.332 3.036 1.00 95.44 82 PHE A O 1
ATOM 693 N N . THR A 1 83 ? -3.496 3.318 4.243 1.00 95.31 83 THR A N 1
ATOM 694 C CA . THR A 1 83 ? -3.478 4.770 4.466 1.00 95.31 83 THR A CA 1
ATOM 695 C C . THR A 1 83 ? -3.331 5.531 3.149 1.00 95.31 83 THR A C 1
ATOM 697 O O . THR A 1 83 ? -4.015 6.532 2.953 1.00 95.31 83 THR A O 1
ATOM 700 N N . TRP A 1 84 ? -2.518 5.031 2.212 1.00 96.94 84 TRP A N 1
ATOM 701 C CA . TRP A 1 84 ? -2.442 5.573 0.855 1.00 96.94 84 TRP A CA 1
ATOM 702 C C . TRP A 1 84 ? -3.796 5.480 0.153 1.00 96.94 84 TRP A C 1
ATOM 704 O O . TRP A 1 84 ? -4.305 6.490 -0.319 1.00 96.94 84 TRP A O 1
ATOM 714 N N . VAL A 1 85 ? -4.419 4.298 0.123 1.00 96.88 85 VAL A N 1
ATOM 715 C CA . VAL A 1 85 ? -5.715 4.096 -0.548 1.00 96.88 85 VAL A CA 1
ATOM 716 C C . VAL A 1 85 ? -6.799 5.007 0.038 1.00 96.88 85 VAL A C 1
ATOM 718 O O . VAL A 1 85 ? -7.538 5.638 -0.718 1.00 96.88 85 VAL A O 1
ATOM 721 N N . ILE A 1 86 ? -6.881 5.102 1.367 1.00 94.94 86 ILE A N 1
ATOM 722 C CA . ILE A 1 86 ? -7.866 5.932 2.071 1.00 94.94 86 ILE A CA 1
ATOM 723 C C . ILE A 1 86 ? -7.585 7.415 1.840 1.00 94.94 86 ILE A C 1
ATOM 725 O O . ILE A 1 86 ? -8.512 8.146 1.511 1.00 94.94 86 ILE A O 1
ATOM 729 N N . GLY A 1 87 ? -6.334 7.863 1.968 1.00 94.75 87 GLY A N 1
ATOM 730 C CA . GLY A 1 87 ? -5.965 9.262 1.740 1.00 94.75 87 GLY A CA 1
ATOM 731 C C . GLY A 1 87 ? -6.222 9.698 0.300 1.00 94.75 87 GLY A C 1
ATOM 732 O O . GLY A 1 87 ? -6.778 10.765 0.059 1.00 94.75 87 GLY A O 1
ATOM 733 N N . ASN A 1 88 ? -5.896 8.838 -0.663 1.00 94.56 88 ASN A N 1
ATOM 734 C CA . ASN A 1 88 ? -6.112 9.104 -2.079 1.00 94.56 88 ASN A CA 1
ATOM 735 C C . ASN A 1 88 ? -7.614 9.148 -2.409 1.00 94.56 88 ASN A C 1
ATOM 737 O O . ASN A 1 88 ? -8.065 10.041 -3.119 1.00 94.56 88 ASN A O 1
ATOM 741 N N . TRP A 1 89 ? -8.408 8.243 -1.829 1.00 94.75 89 TRP A N 1
ATOM 742 C CA . TRP A 1 89 ? -9.866 8.272 -1.947 1.00 94.75 89 TRP A CA 1
ATOM 743 C C . TRP A 1 89 ? -10.486 9.511 -1.281 1.00 94.75 89 TRP A C 1
ATOM 745 O O . TRP A 1 89 ? -11.318 10.176 -1.889 1.00 94.75 89 TRP A O 1
ATOM 755 N N . ALA A 1 90 ? -10.049 9.867 -0.071 1.00 91.44 90 ALA A N 1
ATOM 756 C CA . ALA A 1 90 ? -10.557 11.024 0.665 1.00 91.44 90 ALA A CA 1
ATOM 757 C C . ALA A 1 90 ? -10.307 12.344 -0.079 1.00 91.44 90 ALA A C 1
ATOM 759 O O . ALA A 1 90 ? -11.144 13.237 -0.036 1.00 91.44 90 ALA A O 1
ATOM 760 N N . LEU A 1 91 ? -9.191 12.456 -0.804 1.00 91.38 91 LEU A N 1
ATOM 761 C CA . LEU A 1 91 ? -8.883 13.634 -1.615 1.00 91.38 91 LEU A CA 1
ATOM 762 C C . LEU A 1 91 ? -9.643 13.691 -2.948 1.00 91.38 91 LEU A C 1
ATOM 764 O O . LEU A 1 91 ? -9.651 14.745 -3.583 1.00 91.38 91 LEU A O 1
ATOM 768 N N . CYS A 1 92 ? -10.300 12.610 -3.386 1.00 87.50 92 CYS A N 1
ATOM 769 C CA . CYS A 1 92 ? -11.084 12.619 -4.629 1.00 87.50 92 CYS A CA 1
ATOM 770 C C . CYS A 1 92 ? -12.210 13.653 -4.591 1.00 87.50 92 CYS A C 1
ATOM 772 O O . CYS A 1 92 ? -12.498 14.267 -5.613 1.00 87.50 92 CYS A O 1
ATOM 774 N N . THR A 1 93 ? -12.803 13.879 -3.416 1.00 78.38 93 THR A N 1
ATOM 775 C CA . THR A 1 93 ? -13.866 14.876 -3.217 1.00 78.38 93 THR A CA 1
ATOM 776 C C . THR A 1 93 ? -13.367 16.311 -3.362 1.00 78.38 93 THR A C 1
ATOM 778 O O . THR A 1 93 ? -14.152 17.189 -3.694 1.00 78.38 93 THR A O 1
ATOM 781 N N . LEU A 1 94 ? -12.073 16.553 -3.123 1.00 85.00 94 LEU A N 1
ATOM 782 C CA . LEU A 1 94 ? -11.465 17.883 -3.179 1.00 85.00 94 LEU A CA 1
ATOM 783 C C . LEU A 1 94 ? -10.887 18.218 -4.563 1.00 85.00 94 LEU A C 1
ATOM 785 O O . LEU A 1 94 ? -10.806 19.388 -4.919 1.00 85.00 94 LEU A O 1
ATOM 789 N N . PHE A 1 95 ? -10.457 17.210 -5.329 1.00 87.19 95 PHE A N 1
ATOM 790 C CA . PHE A 1 95 ? -9.765 17.390 -6.615 1.00 87.19 95 PHE A CA 1
ATOM 791 C C . PHE A 1 95 ? -10.565 16.914 -7.839 1.00 87.19 95 PHE A C 1
ATOM 793 O O . PHE A 1 95 ? -10.000 16.839 -8.936 1.00 87.19 95 PHE A O 1
ATOM 800 N N . ASP A 1 96 ? -11.858 16.627 -7.667 1.00 84.31 96 ASP A N 1
ATOM 801 C CA . ASP A 1 96 ? -12.770 16.115 -8.701 1.00 84.31 96 ASP A CA 1
ATOM 802 C C . ASP A 1 96 ? -12.270 14.809 -9.340 1.00 84.31 96 ASP A C 1
ATOM 804 O O . ASP A 1 96 ? -12.141 14.689 -10.560 1.00 84.31 96 ASP A O 1
ATOM 808 N N . GLY A 1 97 ? -11.916 13.837 -8.498 1.00 84.50 97 GLY A N 1
ATOM 809 C CA . GLY A 1 97 ? -11.406 12.534 -8.926 1.00 84.50 97 GLY A CA 1
ATOM 810 C C . GLY A 1 97 ? -12.505 11.490 -9.080 1.00 84.50 97 GLY A C 1
ATOM 811 O O . GLY A 1 97 ? -13.356 11.339 -8.208 1.00 84.50 97 GLY A O 1
ATOM 812 N N . GLU A 1 98 ? -12.443 10.696 -10.149 1.00 88.75 98 GLU A N 1
ATOM 813 C CA . GLU A 1 98 ? -13.390 9.592 -10.396 1.00 88.75 98 GLU A CA 1
ATOM 814 C C . GLU A 1 98 ? -13.030 8.282 -9.661 1.00 88.75 98 GLU A C 1
ATOM 816 O O . GLU A 1 98 ? -13.711 7.256 -9.786 1.00 88.75 98 GLU A O 1
ATOM 821 N N . GLY A 1 99 ? -11.925 8.277 -8.914 1.00 86.81 99 GLY A N 1
ATOM 822 C CA . GLY A 1 99 ? -11.387 7.079 -8.290 1.00 86.81 99 GLY A CA 1
ATOM 823 C C . GLY A 1 99 ? -12.242 6.548 -7.144 1.00 86.81 99 GLY A C 1
ATOM 824 O O . GLY A 1 99 ? -12.293 7.116 -6.058 1.00 86.81 99 GLY A O 1
ATOM 825 N N . THR A 1 100 ? -12.841 5.371 -7.331 1.00 92.00 100 THR A N 1
ATOM 826 C CA . THR A 1 100 ? -13.434 4.623 -6.213 1.00 92.00 100 THR A CA 1
ATOM 827 C C . THR A 1 100 ? -12.349 3.943 -5.375 1.00 92.00 100 THR A C 1
ATOM 829 O O . THR A 1 100 ? -11.317 3.522 -5.904 1.00 92.00 100 THR A O 1
ATOM 832 N N . MET A 1 101 ? -12.602 3.740 -4.076 1.00 92.88 101 MET A N 1
ATOM 833 C CA . MET A 1 101 ? -11.667 3.052 -3.171 1.00 92.88 101 MET A CA 1
ATOM 834 C C . MET A 1 101 ? -11.235 1.673 -3.705 1.00 92.88 101 MET A C 1
ATOM 836 O O . MET A 1 101 ? -10.061 1.312 -3.628 1.00 92.88 101 MET A O 1
ATOM 840 N N . LYS A 1 102 ? -12.164 0.923 -4.319 1.00 94.88 102 LYS A N 1
ATOM 841 C CA . LYS A 1 102 ? -11.870 -0.362 -4.971 1.00 94.88 102 LYS A CA 1
ATOM 842 C C . LYS A 1 102 ? -10.871 -0.198 -6.119 1.00 94.88 102 LYS A C 1
ATOM 844 O O . LYS A 1 102 ? -9.912 -0.963 -6.196 1.00 94.88 102 LYS A O 1
ATOM 849 N N . ASN A 1 103 ? -11.090 0.773 -7.003 1.00 94.88 103 ASN A N 1
ATOM 850 C CA . ASN A 1 103 ? -10.228 0.986 -8.163 1.00 94.88 103 ASN A CA 1
ATOM 851 C C . ASN A 1 103 ? -8.834 1.431 -7.718 1.00 94.88 103 ASN A C 1
ATOM 853 O O . ASN A 1 103 ? -7.849 0.873 -8.191 1.00 94.88 103 ASN A O 1
ATOM 857 N N . ILE A 1 104 ? -8.743 2.371 -6.774 1.00 96.19 104 ILE A N 1
ATOM 858 C CA . ILE A 1 104 ? -7.465 2.843 -6.222 1.00 96.19 104 ILE A CA 1
ATOM 859 C C . ILE A 1 104 ? -6.691 1.663 -5.624 1.00 96.19 104 ILE A C 1
ATOM 861 O O . ILE A 1 104 ? -5.558 1.418 -6.025 1.00 96.19 104 ILE A O 1
ATOM 865 N N . CYS A 1 105 ? -7.331 0.870 -4.758 1.00 97.38 105 CYS A N 1
ATOM 866 C CA . CYS A 1 105 ? -6.719 -0.307 -4.137 1.00 97.38 105 CYS A CA 1
ATOM 867 C C . CYS A 1 105 ? -6.150 -1.289 -5.172 1.00 97.38 105 CYS A C 1
ATOM 869 O O . CYS A 1 105 ? -4.987 -1.682 -5.084 1.00 97.38 105 CYS A O 1
ATOM 871 N N . VAL A 1 106 ? -6.940 -1.653 -6.188 1.00 97.19 106 VAL A N 1
ATOM 872 C CA . VAL A 1 106 ? -6.505 -2.603 -7.223 1.00 97.19 106 VAL A CA 1
ATOM 873 C C . VAL A 1 106 ? -5.342 -2.047 -8.047 1.00 97.19 106 VAL A C 1
ATOM 875 O O . VAL A 1 106 ? -4.357 -2.754 -8.249 1.00 97.19 106 VAL A O 1
ATOM 878 N N . ASN A 1 107 ? -5.415 -0.789 -8.489 1.00 96.31 107 ASN A N 1
ATOM 879 C CA . ASN A 1 107 ? -4.345 -0.186 -9.288 1.00 96.31 107 ASN A CA 1
ATOM 880 C C . ASN A 1 107 ? -3.050 -0.041 -8.488 1.00 96.31 107 ASN A C 1
ATOM 882 O O . ASN A 1 107 ? -1.988 -0.403 -8.989 1.00 96.31 107 ASN A O 1
ATOM 886 N N . THR A 1 108 ? -3.131 0.432 -7.241 1.00 97.19 108 THR A N 1
ATOM 887 C CA . THR A 1 108 ? -1.964 0.551 -6.361 1.00 97.19 108 THR A CA 1
ATOM 888 C C . THR A 1 108 ? -1.358 -0.821 -6.077 1.00 97.19 108 THR A C 1
ATOM 890 O O . THR A 1 108 ? -0.147 -0.970 -6.191 1.00 97.19 108 THR A O 1
ATOM 893 N N . ALA A 1 109 ? -2.164 -1.848 -5.787 1.00 97.75 109 ALA A N 1
ATOM 894 C CA . ALA A 1 109 ? -1.649 -3.202 -5.579 1.00 97.75 109 ALA A CA 1
ATOM 895 C C . ALA A 1 109 ? -0.932 -3.734 -6.830 1.00 97.75 109 ALA A C 1
ATOM 897 O O . ALA A 1 109 ? 0.172 -4.260 -6.734 1.00 97.75 109 ALA A O 1
ATOM 898 N N . TYR A 1 110 ? -1.521 -3.564 -8.016 1.00 97.06 110 TYR A N 1
ATOM 899 C CA . TYR A 1 110 ? -0.930 -4.062 -9.263 1.00 97.06 110 TYR A CA 1
ATOM 900 C C . TYR A 1 110 ? 0.357 -3.311 -9.623 1.00 97.06 110 TYR A C 1
ATOM 902 O O . TYR A 1 110 ? 1.299 -3.923 -10.125 1.00 97.06 110 TYR A O 1
ATOM 910 N N . ALA A 1 111 ? 0.437 -2.019 -9.300 1.00 97.50 111 ALA A N 1
ATOM 911 C CA . ALA A 1 111 ? 1.644 -1.221 -9.479 1.00 97.50 111 ALA A CA 1
ATOM 912 C C . ALA A 1 111 ? 2.819 -1.686 -8.602 1.00 97.50 111 ALA A C 1
ATOM 914 O O . ALA A 1 111 ? 3.961 -1.470 -8.989 1.00 97.50 111 ALA A O 1
ATOM 915 N N . LEU A 1 112 ? 2.565 -2.341 -7.460 1.00 97.44 112 LEU A N 1
ATOM 916 C CA . LEU A 1 112 ? 3.599 -2.813 -6.523 1.00 97.44 112 LEU A CA 1
ATOM 917 C C . LEU A 1 112 ? 4.259 -4.137 -6.932 1.00 97.44 112 LEU A C 1
ATOM 919 O O . LEU A 1 112 ? 5.257 -4.537 -6.334 1.00 97.44 112 LEU A O 1
ATOM 923 N N . VAL A 1 113 ? 3.742 -4.827 -7.950 1.00 97.12 113 VAL A N 1
ATOM 924 C CA . VAL A 1 113 ? 4.282 -6.121 -8.400 1.00 97.12 113 VAL A CA 1
ATOM 925 C C . VAL A 1 113 ? 5.776 -6.090 -8.762 1.00 97.12 113 VAL A C 1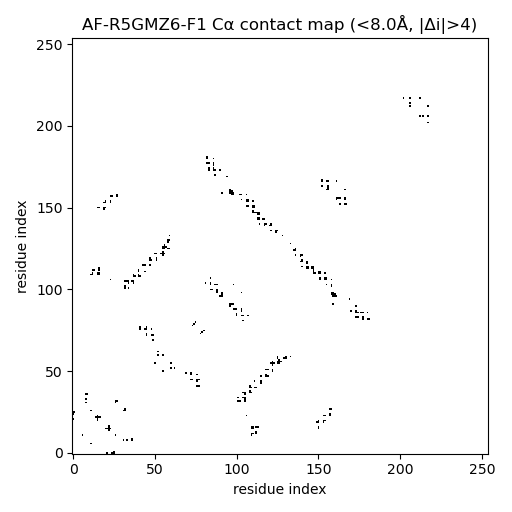
ATOM 927 O O . VAL A 1 113 ? 6.485 -6.995 -8.318 1.00 97.12 113 VAL A O 1
ATOM 930 N N . PRO A 1 114 ? 6.311 -5.087 -9.488 1.00 96.94 114 PRO A N 1
ATOM 931 C CA . PRO A 1 114 ? 7.739 -5.039 -9.800 1.00 96.94 114 PRO A CA 1
ATOM 932 C C . PRO A 1 114 ? 8.600 -4.922 -8.545 1.00 96.94 114 PRO A C 1
ATOM 934 O O . PRO A 1 114 ? 9.639 -5.566 -8.464 1.00 96.94 114 PRO A O 1
ATOM 937 N N . TYR A 1 115 ? 8.160 -4.140 -7.555 1.00 97.31 115 TYR A N 1
ATOM 938 C CA . TYR A 1 115 ? 8.849 -4.007 -6.274 1.00 97.31 115 TYR A CA 1
ATOM 939 C C . TYR A 1 115 ? 8.914 -5.338 -5.517 1.00 97.31 115 TYR A C 1
ATOM 941 O O . TYR A 1 115 ? 9.978 -5.714 -5.030 1.00 97.31 115 TYR A O 1
ATOM 949 N N . ILE A 1 116 ? 7.805 -6.086 -5.471 1.00 97.50 116 ILE A N 1
ATOM 950 C CA . ILE A 1 116 ? 7.759 -7.412 -4.832 1.00 97.50 116 ILE A CA 1
ATOM 951 C C . ILE A 1 116 ? 8.726 -8.375 -5.533 1.00 97.50 116 ILE A C 1
ATOM 953 O O . ILE A 1 116 ? 9.514 -9.045 -4.871 1.00 97.50 116 ILE A O 1
ATOM 957 N N . ILE A 1 117 ? 8.711 -8.413 -6.870 1.00 97.25 117 ILE A N 1
ATOM 958 C CA . ILE A 1 117 ? 9.635 -9.244 -7.657 1.00 97.25 117 ILE A CA 1
ATOM 959 C C . ILE A 1 117 ? 11.090 -8.832 -7.392 1.00 97.25 117 ILE A C 1
ATOM 961 O O . ILE A 1 117 ? 11.942 -9.692 -7.180 1.00 97.25 117 ILE A O 1
ATOM 965 N N . GLY A 1 118 ? 11.369 -7.528 -7.346 1.00 97.19 118 GLY A N 1
ATOM 966 C CA . GLY A 1 118 ? 12.689 -6.983 -7.032 1.00 97.19 118 GLY A CA 1
ATOM 967 C C . GLY A 1 118 ? 13.201 -7.409 -5.660 1.00 97.19 118 GLY A C 1
ATOM 968 O O . GLY A 1 118 ? 14.352 -7.825 -5.547 1.00 97.19 118 GLY A O 1
ATOM 969 N N . GLN A 1 119 ? 12.349 -7.383 -4.629 1.00 95.81 119 GLN A N 1
ATOM 970 C CA . GLN A 1 119 ? 12.717 -7.882 -3.301 1.00 95.81 119 GLN A CA 1
ATOM 971 C C . GLN A 1 119 ? 13.069 -9.374 -3.328 1.00 95.81 119 GLN A C 1
ATOM 973 O O . GLN A 1 119 ? 14.095 -9.756 -2.774 1.00 95.81 119 GLN A O 1
ATOM 978 N N . VAL A 1 120 ? 12.275 -10.213 -4.005 1.00 97.00 120 VAL A N 1
ATOM 979 C CA . VAL A 1 120 ? 12.578 -11.652 -4.123 1.00 97.00 120 VAL A CA 1
ATOM 980 C C . VAL A 1 120 ? 13.927 -11.872 -4.813 1.00 97.00 120 VAL A C 1
ATOM 982 O O . VAL A 1 120 ? 14.743 -12.652 -4.326 1.00 97.00 120 VAL A O 1
ATOM 985 N N . ILE A 1 121 ? 14.194 -11.157 -5.911 1.00 96.25 121 ILE A N 1
ATOM 986 C CA . ILE A 1 121 ? 15.483 -11.226 -6.613 1.00 96.25 121 ILE A CA 1
ATOM 987 C C . ILE A 1 121 ? 16.623 -10.807 -5.678 1.00 96.25 121 ILE A C 1
ATOM 989 O O . ILE A 1 121 ? 17.632 -11.502 -5.597 1.00 96.25 121 ILE A O 1
ATOM 993 N N . ASN A 1 122 ? 16.458 -9.717 -4.929 1.00 95.75 122 ASN A N 1
ATOM 994 C CA . ASN A 1 122 ? 17.471 -9.238 -3.990 1.00 95.75 122 ASN A CA 1
ATOM 995 C C . ASN A 1 122 ? 17.752 -10.223 -2.852 1.00 95.75 122 ASN A C 1
ATOM 997 O O . ASN A 1 122 ? 18.912 -10.383 -2.482 1.00 95.75 122 ASN A O 1
ATOM 1001 N N . ILE A 1 123 ? 16.734 -10.916 -2.330 1.00 94.81 123 ILE A N 1
ATOM 1002 C CA . ILE A 1 123 ? 16.924 -11.974 -1.326 1.00 94.81 123 ILE A CA 1
ATOM 1003 C C . ILE A 1 123 ? 17.834 -13.065 -1.897 1.00 94.81 123 ILE A C 1
ATOM 1005 O O . ILE A 1 123 ? 18.818 -13.438 -1.259 1.00 94.81 123 ILE A O 1
ATOM 1009 N N . ILE A 1 124 ? 17.566 -13.527 -3.121 1.00 95.31 124 ILE A N 1
ATOM 1010 C CA . ILE A 1 124 ? 18.389 -14.546 -3.789 1.00 95.31 124 ILE A CA 1
ATOM 1011 C C . ILE A 1 124 ? 19.816 -14.022 -4.000 1.00 95.31 124 ILE A C 1
ATOM 1013 O O . ILE A 1 124 ? 20.775 -14.655 -3.564 1.00 95.31 124 ILE A O 1
ATOM 1017 N N . LEU A 1 125 ? 19.966 -12.833 -4.593 1.00 94.31 125 LEU A N 1
ATOM 1018 C CA . LEU A 1 125 ? 21.274 -12.227 -4.862 1.00 94.31 125 LEU A CA 1
ATOM 1019 C C . LEU A 1 125 ? 22.091 -12.010 -3.584 1.00 94.31 125 LEU A C 1
ATOM 1021 O O . LEU A 1 125 ? 23.291 -12.264 -3.583 1.00 94.31 125 LEU A O 1
ATOM 1025 N N . SER A 1 126 ? 21.458 -11.608 -2.482 1.00 94.31 126 SER A N 1
ATOM 1026 C CA . SER A 1 126 ? 22.146 -11.394 -1.203 1.00 94.31 126 SER A CA 1
ATOM 1027 C C . SER A 1 126 ? 22.768 -12.664 -0.617 1.00 94.31 126 SER A C 1
ATOM 1029 O O . SER A 1 126 ? 23.718 -12.573 0.154 1.00 94.31 126 SER A O 1
ATOM 1031 N N . ASN A 1 127 ? 22.265 -13.845 -0.986 1.00 92.19 127 ASN A N 1
ATOM 1032 C CA . ASN A 1 127 ? 22.814 -15.130 -0.550 1.00 92.19 127 ASN A CA 1
ATOM 1033 C C . ASN A 1 127 ? 23.854 -15.701 -1.527 1.00 92.19 127 ASN A C 1
ATOM 1035 O O . ASN A 1 127 ? 24.602 -16.600 -1.151 1.00 92.19 127 ASN A O 1
ATOM 1039 N N . CYS A 1 128 ? 23.912 -15.195 -2.762 1.00 92.38 128 CYS A N 1
ATOM 1040 C CA . CYS A 1 128 ? 24.846 -15.667 -3.787 1.00 92.38 128 CYS A CA 1
ATOM 1041 C C . CYS A 1 128 ? 26.073 -14.762 -3.965 1.00 92.38 128 CYS A C 1
ATOM 1043 O O . CYS A 1 128 ? 27.124 -15.252 -4.366 1.00 92.38 128 CYS A O 1
ATOM 1045 N N . LEU A 1 129 ? 25.938 -13.457 -3.715 1.00 93.31 129 LEU A N 1
ATOM 1046 C CA . LEU A 1 129 ? 26.963 -12.458 -4.025 1.00 93.31 129 LEU A CA 1
ATOM 1047 C C . LEU A 1 129 ? 27.913 -12.178 -2.858 1.00 93.31 129 LEU A C 1
ATOM 1049 O O . LEU A 1 129 ? 27.572 -12.324 -1.682 1.00 93.31 129 LEU A O 1
ATOM 1053 N N . LEU A 1 130 ? 29.105 -11.685 -3.195 1.00 92.56 130 LEU A N 1
ATOM 1054 C CA . LEU A 1 130 ? 30.065 -11.156 -2.228 1.00 92.56 130 LEU A CA 1
ATOM 1055 C C . LEU A 1 130 ? 29.767 -9.690 -1.901 1.00 92.56 130 LEU A C 1
ATOM 1057 O O . LEU A 1 130 ? 29.200 -8.950 -2.701 1.00 92.56 130 LEU A O 1
ATOM 1061 N N . ARG A 1 131 ? 30.223 -9.208 -0.738 1.00 88.56 131 ARG A N 1
ATOM 1062 C CA . ARG A 1 131 ? 29.970 -7.820 -0.300 1.00 88.56 131 ARG A CA 1
ATOM 1063 C C . ARG A 1 131 ? 30.481 -6.761 -1.292 1.00 88.56 131 ARG A C 1
ATOM 1065 O O . ARG A 1 131 ? 29.881 -5.693 -1.417 1.00 88.56 131 ARG A O 1
ATOM 1072 N N . THR A 1 132 ? 31.551 -7.065 -2.024 1.00 92.56 132 THR A N 1
ATOM 1073 C CA . THR A 1 132 ? 32.114 -6.225 -3.096 1.00 92.56 132 THR A CA 1
ATOM 1074 C C . THR A 1 132 ? 31.177 -6.060 -4.296 1.00 92.56 132 THR A C 1
ATOM 1076 O O . THR A 1 132 ? 31.299 -5.094 -5.038 1.00 92.56 132 THR A O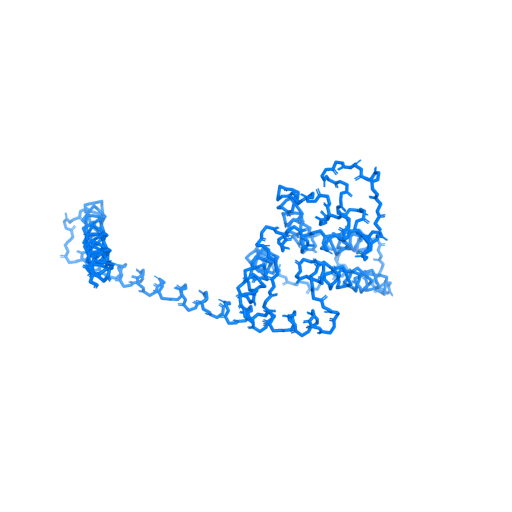 1
ATOM 1079 N N . GLU A 1 133 ? 30.206 -6.956 -4.462 1.00 92.69 133 GLU A N 1
ATOM 1080 C CA . GLU A 1 133 ? 29.248 -7.001 -5.573 1.00 92.69 133 GLU A CA 1
ATOM 1081 C C . GLU A 1 133 ? 27.878 -6.402 -5.187 1.00 92.69 133 GLU A C 1
ATOM 1083 O O . GLU A 1 133 ? 26.897 -6.526 -5.922 1.00 92.69 133 GLU A O 1
ATOM 1088 N N . SER A 1 134 ? 27.802 -5.695 -4.049 1.00 92.44 134 SER A N 1
ATOM 1089 C CA . SER A 1 134 ? 26.590 -5.010 -3.546 1.00 92.44 134 SER A CA 1
ATOM 1090 C C . SER A 1 134 ? 25.914 -4.076 -4.563 1.00 92.44 134 SER A C 1
ATOM 1092 O O . SER A 1 134 ? 24.713 -3.793 -4.457 1.00 92.44 134 SER A O 1
ATOM 1094 N N . ALA A 1 135 ? 26.660 -3.625 -5.575 1.00 95.00 135 ALA A N 1
ATOM 1095 C CA . ALA A 1 135 ? 26.153 -2.812 -6.671 1.00 95.00 135 ALA A CA 1
ATOM 1096 C C . ALA A 1 135 ? 24.985 -3.483 -7.418 1.00 95.00 135 ALA A C 1
ATOM 1098 O O . ALA A 1 135 ? 24.035 -2.790 -7.778 1.00 95.00 135 ALA A O 1
ATOM 1099 N N . PHE A 1 136 ? 24.987 -4.811 -7.596 1.00 94.62 136 PHE A N 1
ATOM 1100 C CA . PHE A 1 136 ? 23.904 -5.516 -8.301 1.00 94.62 136 PHE A CA 1
ATOM 1101 C C . PHE A 1 136 ? 22.579 -5.490 -7.528 1.00 94.62 136 PHE A C 1
ATOM 1103 O O . PHE A 1 136 ? 21.532 -5.208 -8.108 1.00 94.62 136 PHE A O 1
ATOM 1110 N N . ILE A 1 137 ? 22.622 -5.709 -6.210 1.00 94.50 137 ILE A N 1
ATOM 1111 C CA . ILE A 1 137 ? 21.441 -5.640 -5.328 1.00 94.50 137 ILE A CA 1
ATOM 1112 C C . ILE A 1 137 ? 20.872 -4.216 -5.322 1.00 94.50 137 ILE A C 1
ATOM 1114 O O . ILE A 1 137 ? 19.660 -3.991 -5.407 1.00 94.50 137 ILE A O 1
ATOM 1118 N N . THR A 1 138 ? 21.762 -3.226 -5.266 1.00 94.56 138 THR A N 1
ATOM 1119 C CA . THR A 1 138 ? 21.391 -1.808 -5.309 1.00 94.56 138 THR A CA 1
ATOM 1120 C C . THR A 1 138 ? 20.744 -1.446 -6.648 1.00 94.56 138 THR A C 1
ATOM 1122 O O . THR A 1 138 ? 19.696 -0.801 -6.678 1.00 94.56 138 THR A O 1
ATOM 1125 N N . PHE A 1 139 ? 21.314 -1.920 -7.757 1.00 96.75 139 PHE A N 1
ATOM 1126 C CA . PHE A 1 139 ? 20.776 -1.718 -9.099 1.00 96.75 139 PHE A CA 1
ATOM 1127 C C . PHE A 1 139 ? 19.362 -2.294 -9.246 1.00 96.75 139 PHE A C 1
ATOM 1129 O O . PHE A 1 139 ? 18.449 -1.572 -9.650 1.00 96.75 139 PHE A O 1
ATOM 1136 N N . VAL A 1 140 ? 19.147 -3.555 -8.854 1.00 96.88 140 VAL A N 1
ATOM 1137 C CA . VAL A 1 140 ? 17.819 -4.197 -8.899 1.00 96.88 140 VAL A CA 1
ATOM 1138 C C . VAL A 1 140 ? 16.808 -3.426 -8.046 1.00 96.88 140 VAL A C 1
ATOM 1140 O O . VAL A 1 140 ? 15.680 -3.184 -8.486 1.00 96.88 140 VAL A O 1
ATOM 1143 N N . SER A 1 141 ? 17.215 -2.979 -6.856 1.00 95.56 141 SER A N 1
ATOM 1144 C CA . SER A 1 141 ? 16.370 -2.161 -5.977 1.00 95.56 141 SER A CA 1
ATOM 1145 C C . SER A 1 141 ? 15.922 -0.870 -6.661 1.00 95.56 141 SER A C 1
ATOM 1147 O O . SER A 1 141 ? 14.727 -0.586 -6.714 1.00 95.56 141 SER A O 1
ATOM 1149 N N . TYR A 1 142 ? 16.850 -0.104 -7.241 1.00 97.06 142 TYR A N 1
ATOM 1150 C CA . TYR A 1 142 ? 16.505 1.153 -7.906 1.00 97.06 142 TYR A CA 1
ATOM 1151 C C . TYR A 1 142 ? 15.639 0.950 -9.145 1.00 97.06 142 TYR A C 1
ATOM 1153 O O . TYR A 1 142 ? 14.653 1.668 -9.306 1.00 97.06 142 TYR A O 1
ATOM 1161 N N . VAL A 1 143 ? 15.951 -0.038 -9.988 1.00 97.69 143 VAL A N 1
ATOM 1162 C CA . VAL A 1 143 ? 15.160 -0.330 -11.194 1.00 97.69 143 VAL A CA 1
ATOM 1163 C C . VAL A 1 143 ? 13.723 -0.691 -10.826 1.00 97.69 143 VAL A C 1
ATOM 1165 O O . VAL A 1 143 ? 12.781 -0.138 -11.392 1.00 97.69 143 VAL A O 1
ATOM 1168 N N . THR A 1 144 ? 13.532 -1.577 -9.848 1.00 96.81 144 THR A N 1
ATOM 1169 C CA . THR A 1 144 ? 12.188 -2.028 -9.453 1.00 96.81 144 THR A CA 1
ATOM 1170 C C . THR A 1 144 ? 11.386 -0.961 -8.708 1.00 96.81 144 THR A C 1
ATOM 1172 O O . THR A 1 144 ? 10.175 -0.855 -8.928 1.00 96.81 144 THR A O 1
ATOM 1175 N N . ILE A 1 145 ? 12.033 -0.117 -7.895 1.00 96.69 145 ILE A N 1
ATOM 1176 C CA . ILE A 1 145 ? 11.395 1.053 -7.268 1.00 96.69 145 ILE A CA 1
ATOM 1177 C C . ILE A 1 145 ? 10.976 2.066 -8.333 1.00 96.69 145 ILE A C 1
ATOM 1179 O O . ILE A 1 145 ? 9.821 2.490 -8.350 1.00 96.69 145 ILE A O 1
ATOM 1183 N N . LEU A 1 146 ? 11.878 2.431 -9.247 1.00 97.25 146 LEU A N 1
ATOM 1184 C CA . LEU A 1 146 ? 11.593 3.414 -10.292 1.00 97.25 146 LEU A CA 1
ATOM 1185 C C . LEU A 1 146 ? 10.458 2.930 -11.200 1.00 97.25 146 LEU A C 1
ATOM 1187 O O . LEU A 1 146 ? 9.534 3.689 -11.488 1.00 97.25 146 LEU A O 1
ATOM 1191 N N . TRP A 1 147 ? 10.464 1.647 -11.571 1.00 97.25 147 TRP A N 1
ATOM 1192 C CA . TRP A 1 147 ? 9.386 1.056 -12.364 1.00 97.25 147 TRP A CA 1
ATOM 1193 C C . TRP A 1 147 ? 8.042 1.059 -11.625 1.00 97.25 147 TRP A C 1
ATOM 1195 O O . TRP A 1 147 ? 7.009 1.396 -12.202 1.00 97.25 147 TRP A O 1
ATOM 1205 N N . THR A 1 148 ? 8.051 0.766 -10.325 1.00 97.44 148 THR A N 1
ATOM 1206 C CA . THR A 1 148 ? 6.857 0.840 -9.467 1.00 97.44 148 THR A CA 1
ATOM 1207 C C . THR A 1 148 ? 6.303 2.264 -9.391 1.00 97.44 148 THR A C 1
ATOM 1209 O O . THR A 1 148 ? 5.092 2.455 -9.473 1.00 97.44 148 THR A O 1
ATOM 1212 N N . VAL A 1 149 ? 7.166 3.281 -9.298 1.00 96.31 149 VAL A N 1
ATOM 1213 C CA . VAL A 1 149 ? 6.753 4.695 -9.310 1.00 96.31 149 VAL A CA 1
ATOM 1214 C C . VAL A 1 149 ? 6.096 5.065 -10.640 1.00 96.31 149 VAL A C 1
ATOM 1216 O O . VAL A 1 149 ? 5.029 5.678 -10.638 1.00 96.31 149 VAL A O 1
ATOM 1219 N N . VAL A 1 150 ? 6.671 4.647 -11.772 1.00 96.69 150 VAL A N 1
ATOM 1220 C CA . VAL A 1 150 ? 6.069 4.855 -13.102 1.00 96.69 150 VAL A CA 1
ATOM 1221 C C . VAL A 1 150 ? 4.680 4.216 -13.181 1.00 96.69 150 VAL A C 1
ATOM 1223 O O . VAL A 1 150 ? 3.731 4.858 -13.641 1.00 96.69 150 VAL A O 1
ATOM 1226 N N . LEU A 1 151 ? 4.529 2.985 -12.683 1.00 97.19 151 LEU A N 1
ATOM 1227 C CA . LEU A 1 151 ? 3.231 2.310 -12.636 1.00 97.19 151 LEU A CA 1
ATOM 1228 C C . LEU A 1 151 ? 2.238 3.015 -11.711 1.00 97.19 151 LEU A C 1
ATOM 1230 O O . LEU A 1 151 ? 1.077 3.153 -12.079 1.00 97.19 151 LEU A O 1
ATOM 1234 N N . LEU A 1 152 ? 2.665 3.498 -10.543 1.00 96.69 152 LEU A N 1
ATOM 1235 C CA . LEU A 1 152 ? 1.787 4.243 -9.640 1.00 96.69 152 LEU A CA 1
ATOM 1236 C C . LEU A 1 152 ? 1.285 5.537 -10.284 1.00 96.69 152 LEU A C 1
ATOM 1238 O O . LEU A 1 152 ? 0.083 5.796 -10.242 1.00 96.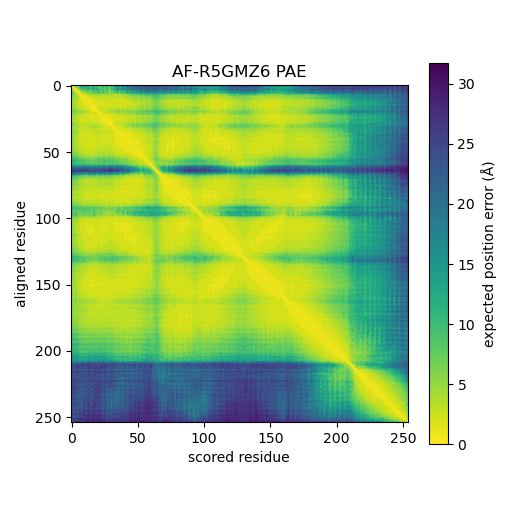69 152 LEU A O 1
ATOM 1242 N N . ILE A 1 153 ? 2.162 6.307 -10.937 1.00 96.50 153 ILE A N 1
ATOM 1243 C CA . ILE A 1 153 ? 1.772 7.528 -11.658 1.00 96.50 153 ILE A CA 1
ATOM 1244 C C . ILE A 1 153 ? 0.748 7.191 -12.745 1.00 96.50 153 ILE A C 1
ATOM 1246 O O . ILE A 1 153 ? -0.303 7.827 -12.824 1.00 96.50 153 ILE A O 1
ATOM 1250 N N . SER A 1 154 ? 1.029 6.175 -13.564 1.00 96.00 154 SER A N 1
ATOM 1251 C CA . SER A 1 154 ? 0.137 5.772 -14.652 1.00 96.00 154 SER A CA 1
ATOM 1252 C C . SER A 1 154 ? -1.215 5.263 -14.138 1.00 96.00 154 SER A C 1
ATOM 1254 O O . SER A 1 154 ? -2.269 5.681 -14.618 1.00 96.00 154 SER A O 1
ATOM 1256 N N . GLY A 1 155 ? -1.207 4.428 -13.097 1.00 95.31 155 GLY A N 1
ATOM 1257 C CA . GLY A 1 155 ? -2.417 3.907 -12.469 1.00 95.31 155 GLY A CA 1
ATOM 1258 C C . GLY A 1 155 ? -3.278 5.015 -11.867 1.00 95.31 155 GLY A C 1
ATOM 1259 O O . GLY A 1 155 ? -4.482 5.049 -12.111 1.00 95.31 155 GLY A O 1
ATOM 1260 N N . MET A 1 156 ? -2.682 5.960 -11.133 1.00 95.69 156 MET A N 1
ATOM 1261 C CA . MET A 1 156 ? -3.422 7.080 -10.536 1.00 95.69 156 MET A CA 1
ATOM 1262 C C . MET A 1 156 ? -3.977 8.036 -11.594 1.00 95.69 156 MET A C 1
ATOM 1264 O O . MET A 1 156 ? -5.138 8.434 -11.495 1.00 95.69 156 MET A O 1
ATOM 1268 N N . LYS A 1 157 ? -3.198 8.342 -12.641 1.00 95.12 157 LYS A N 1
ATOM 1269 C CA . LYS A 1 157 ? -3.660 9.124 -13.799 1.00 95.12 157 LYS A CA 1
ATOM 1270 C C . LYS A 1 157 ? -4.917 8.489 -14.393 1.00 95.12 157 LYS A C 1
ATOM 1272 O O . LYS A 1 157 ? -5.934 9.157 -14.571 1.00 95.12 157 LYS A O 1
ATOM 1277 N N . THR A 1 158 ? -4.864 7.186 -14.658 1.00 93.88 158 THR A N 1
ATOM 1278 C CA . THR A 1 158 ? -5.960 6.463 -15.304 1.00 93.88 158 THR A CA 1
ATOM 1279 C C . THR A 1 158 ? -7.179 6.291 -14.405 1.00 93.88 158 THR A C 1
ATOM 1281 O O . THR A 1 158 ? -8.302 6.376 -14.899 1.00 93.88 158 THR A O 1
ATOM 1284 N N . VAL A 1 159 ? -6.998 6.068 -13.101 1.00 93.94 159 VAL A N 1
ATOM 1285 C CA . VAL A 1 159 ? -8.107 5.933 -12.141 1.00 93.94 159 VAL A CA 1
ATOM 1286 C C . VAL A 1 159 ? -8.882 7.233 -11.990 1.00 93.94 159 VAL A C 1
ATOM 1288 O O . VAL A 1 159 ? -10.109 7.197 -11.976 1.00 93.94 159 VAL A O 1
ATOM 1291 N N . HIS A 1 160 ? -8.175 8.358 -11.899 1.00 92.69 160 HIS A N 1
ATOM 1292 C CA . HIS A 1 160 ? -8.785 9.658 -11.615 1.00 92.69 160 HIS A CA 1
ATOM 1293 C C . HIS A 1 160 ? -9.112 10.490 -12.854 1.00 92.69 160 HIS A C 1
ATOM 1295 O O . HIS A 1 160 ? -9.654 11.575 -12.704 1.00 92.69 160 HIS A O 1
ATOM 1301 N N . GLN A 1 161 ? -8.776 10.022 -14.064 1.00 92.25 161 GLN A N 1
ATOM 1302 C CA . GLN A 1 161 ? -8.857 10.821 -15.303 1.00 92.25 161 GLN A CA 1
ATOM 1303 C C . GLN A 1 161 ? -8.060 12.129 -15.265 1.00 92.25 161 GLN A C 1
ATOM 1305 O O . GLN A 1 161 ? -8.379 13.101 -15.947 1.00 92.25 161 GLN A O 1
ATOM 1310 N N . TYR A 1 162 ? -6.994 12.179 -14.479 1.00 92.50 162 TYR A N 1
ATOM 1311 C CA . TYR A 1 162 ? -6.197 13.389 -14.374 1.00 92.50 162 TYR A CA 1
ATOM 1312 C C . TYR A 1 162 ? -5.188 13.507 -15.517 1.00 92.50 162 TYR A C 1
ATOM 1314 O O . TYR A 1 162 ? -4.697 12.522 -16.070 1.00 92.50 162 TYR A O 1
ATOM 1322 N N . SER A 1 163 ? -4.813 14.747 -15.834 1.00 93.00 163 SER A N 1
ATOM 1323 C CA . SER A 1 163 ? -3.592 15.007 -16.594 1.00 93.00 163 SER A CA 1
ATOM 1324 C C . SER A 1 163 ? -2.363 14.618 -15.760 1.00 93.00 163 SER A C 1
ATOM 1326 O O . SER A 1 163 ? -2.425 14.542 -14.529 1.00 93.00 163 SER A O 1
ATOM 1328 N N . ILE A 1 164 ? -1.221 14.376 -16.408 1.00 92.25 164 ILE A N 1
ATOM 1329 C CA . ILE A 1 164 ? 0.014 13.979 -15.707 1.00 92.25 164 ILE A CA 1
ATOM 1330 C C . ILE A 1 164 ? 0.425 15.015 -14.638 1.00 92.25 164 ILE A C 1
ATOM 1332 O O . ILE A 1 164 ? 0.645 14.604 -13.498 1.00 92.25 164 ILE A O 1
ATOM 1336 N N . PRO A 1 165 ? 0.450 16.339 -14.917 1.00 93.19 165 PRO A N 1
ATOM 1337 C CA . PRO A 1 165 ? 0.801 17.332 -13.897 1.00 93.19 165 PRO A CA 1
ATOM 1338 C C . PRO A 1 165 ? -0.171 17.341 -12.711 1.00 93.19 165 PRO A C 1
ATOM 1340 O O . PRO A 1 165 ? 0.264 17.377 -11.560 1.00 93.19 165 PRO A O 1
ATOM 1343 N N . LYS A 1 166 ? -1.483 17.228 -12.977 1.00 93.38 166 LYS A N 1
ATOM 1344 C CA . LYS A 1 166 ? -2.507 17.144 -11.924 1.00 93.38 166 LYS A CA 1
ATOM 1345 C C . LYS A 1 166 ? -2.325 15.881 -11.077 1.00 93.38 166 LYS A C 1
ATOM 1347 O O . LYS A 1 166 ? -2.439 15.947 -9.860 1.00 93.38 166 LYS A O 1
ATOM 1352 N N . THR A 1 167 ? -1.970 14.755 -11.699 1.00 94.56 167 THR A N 1
ATOM 1353 C CA . THR A 1 167 ? -1.704 13.482 -11.006 1.00 94.56 167 THR A CA 1
ATOM 1354 C C . THR A 1 167 ? -0.506 13.589 -10.068 1.00 94.56 167 THR A C 1
ATOM 1356 O O . THR A 1 167 ? -0.590 13.155 -8.922 1.00 94.56 167 THR A O 1
ATOM 1359 N N . LEU A 1 168 ? 0.600 14.183 -10.526 1.00 94.94 168 LEU A N 1
ATOM 1360 C CA . LEU A 1 168 ? 1.796 14.378 -9.702 1.00 94.94 168 LEU A CA 1
ATOM 1361 C C . LEU A 1 168 ? 1.496 15.260 -8.488 1.00 94.94 168 LEU A C 1
ATOM 1363 O O . LEU A 1 168 ? 1.797 14.862 -7.364 1.00 94.94 168 LEU A O 1
ATOM 1367 N N . LEU A 1 169 ? 0.834 16.402 -8.698 1.00 94.31 169 LEU A N 1
ATOM 1368 C CA . LEU A 1 169 ? 0.406 17.278 -7.606 1.00 94.31 169 LEU A CA 1
ATOM 1369 C C . LEU A 1 169 ? -0.502 16.534 -6.616 1.00 94.31 169 LEU A C 1
ATOM 1371 O O . LEU A 1 169 ? -0.282 16.580 -5.409 1.00 94.31 169 LEU A O 1
ATOM 1375 N N . PHE A 1 170 ? -1.486 15.795 -7.125 1.00 94.12 170 PHE A N 1
ATOM 1376 C CA . PHE A 1 170 ? -2.428 15.042 -6.305 1.00 94.12 170 PHE A CA 1
ATOM 1377 C C . PHE A 1 170 ? -1.752 13.950 -5.465 1.00 94.12 170 PHE A C 1
ATOM 1379 O O . PHE A 1 170 ? -2.084 13.776 -4.293 1.00 94.12 170 PHE A O 1
ATOM 1386 N N . MET A 1 171 ? -0.775 13.233 -6.024 1.00 94.62 171 MET A N 1
ATOM 1387 C CA . MET A 1 171 ? -0.007 12.237 -5.271 1.00 94.62 171 MET A CA 1
ATOM 1388 C C . MET A 1 171 ? 0.843 12.878 -4.171 1.00 94.62 171 MET A C 1
ATOM 1390 O O . MET A 1 171 ? 0.910 12.330 -3.075 1.00 94.62 171 MET A O 1
ATOM 1394 N N . LEU A 1 172 ? 1.431 14.056 -4.407 1.00 95.31 172 LEU A N 1
ATOM 1395 C CA . LEU A 1 172 ? 2.159 14.792 -3.365 1.00 95.31 172 LEU A CA 1
ATOM 1396 C C . LEU A 1 172 ? 1.229 15.223 -2.221 1.00 95.31 172 LEU A C 1
ATOM 1398 O O . LEU A 1 172 ? 1.555 15.033 -1.050 1.00 95.31 172 LEU A O 1
ATOM 1402 N N . ILE A 1 173 ? 0.039 15.730 -2.547 1.00 95.31 173 ILE A N 1
ATOM 1403 C CA . ILE A 1 173 ? -0.969 16.104 -1.543 1.00 95.31 173 ILE A CA 1
ATOM 1404 C C . ILE A 1 173 ? -1.506 14.862 -0.821 1.00 95.31 173 ILE A C 1
ATOM 1406 O O . ILE A 1 173 ? -1.769 14.917 0.378 1.00 95.31 173 ILE A O 1
ATOM 1410 N N . THR A 1 174 ? -1.589 13.716 -1.503 1.00 95.31 174 THR A N 1
ATOM 1411 C CA . THR A 1 174 ? -1.925 12.431 -0.870 1.00 95.31 174 THR A CA 1
ATOM 1412 C C . THR A 1 174 ? -0.908 12.066 0.198 1.00 95.31 174 THR A C 1
ATOM 1414 O O . THR A 1 174 ? -1.311 11.690 1.292 1.00 95.31 174 THR A O 1
ATOM 1417 N N . ILE A 1 175 ? 0.392 12.228 -0.061 1.00 95.44 175 ILE A N 1
ATOM 1418 C CA . ILE A 1 175 ? 1.431 11.965 0.946 1.00 95.44 175 ILE A CA 1
ATOM 1419 C C . ILE A 1 175 ? 1.226 12.859 2.177 1.00 95.44 175 ILE A C 1
ATOM 1421 O O . ILE A 1 175 ? 1.289 12.369 3.303 1.00 95.44 175 ILE A O 1
ATOM 1425 N N . LEU A 1 176 ? 0.904 14.143 1.988 1.00 95.44 176 LEU A N 1
ATOM 1426 C CA . LEU A 1 176 ? 0.581 15.039 3.103 1.00 95.44 176 LEU A CA 1
ATOM 1427 C C . LEU A 1 176 ? -0.671 14.574 3.868 1.00 95.44 176 LEU A C 1
ATOM 1429 O O . LEU A 1 176 ? -0.658 14.516 5.098 1.00 95.44 176 LEU A O 1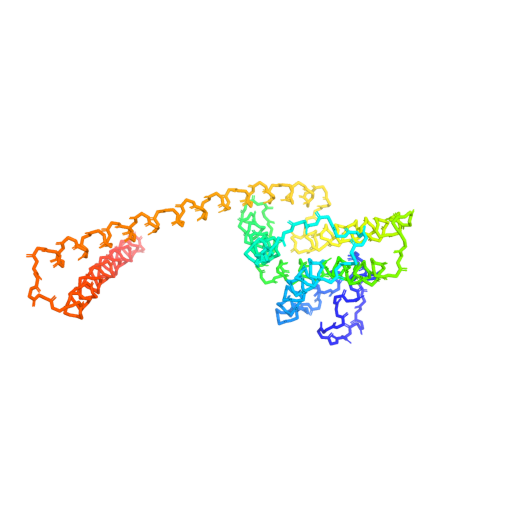
ATOM 1433 N N . ALA A 1 177 ? -1.730 14.184 3.157 1.00 94.94 177 ALA A N 1
ATOM 1434 C CA . ALA A 1 177 ? -2.946 13.650 3.768 1.00 94.94 177 ALA A CA 1
ATOM 1435 C C . ALA A 1 177 ? -2.677 12.360 4.559 1.00 94.94 177 ALA A C 1
ATOM 1437 O O . ALA A 1 177 ? -3.229 12.184 5.642 1.00 94.94 177 ALA A O 1
ATOM 1438 N N . MET A 1 178 ? -1.788 11.485 4.078 1.00 96.25 178 MET A N 1
ATOM 1439 C CA . MET A 1 178 ? -1.375 10.285 4.809 1.00 96.25 178 MET A CA 1
ATOM 1440 C C . MET A 1 178 ? -0.712 10.630 6.141 1.00 96.25 178 MET A C 1
ATOM 1442 O O . MET A 1 178 ? -1.015 9.987 7.142 1.00 96.25 178 MET A O 1
ATOM 1446 N N . VAL A 1 179 ? 0.154 11.648 6.180 1.00 95.75 179 VAL A N 1
ATOM 1447 C CA . VAL A 1 179 ? 0.779 12.103 7.434 1.00 95.75 179 VAL A CA 1
ATOM 1448 C C . VAL A 1 179 ? -0.289 12.564 8.425 1.00 95.75 179 VAL A C 1
ATOM 1450 O O . VAL A 1 179 ? -0.271 12.139 9.578 1.00 95.75 179 VAL A O 1
ATOM 1453 N N . VAL A 1 180 ? -1.263 13.361 7.972 1.00 95.88 180 VAL A N 1
ATOM 1454 C CA . VAL A 1 180 ? -2.385 13.806 8.816 1.00 95.88 180 VAL A CA 1
ATOM 1455 C C . VAL A 1 180 ? -3.200 12.615 9.327 1.00 95.88 180 VAL A C 1
ATOM 1457 O O . VAL A 1 180 ? -3.472 12.534 10.522 1.00 95.88 180 VAL A O 1
ATOM 1460 N N . ILE A 1 181 ? -3.541 11.655 8.461 1.00 93.81 181 ILE A N 1
ATOM 1461 C CA . ILE A 1 181 ? -4.287 10.445 8.844 1.00 93.81 181 ILE A CA 1
ATOM 1462 C C . ILE A 1 181 ? -3.517 9.627 9.887 1.00 93.81 181 ILE A C 1
ATOM 1464 O O . ILE A 1 181 ? -4.106 9.200 10.877 1.00 93.81 181 ILE A O 1
ATOM 1468 N N . LEU A 1 182 ? -2.208 9.426 9.706 1.00 91.69 182 LEU A N 1
ATOM 1469 C CA . LEU A 1 182 ? -1.384 8.680 10.662 1.00 91.69 182 LEU A CA 1
ATOM 1470 C C . LEU A 1 182 ? -1.300 9.388 12.016 1.00 91.69 182 LEU A C 1
ATOM 1472 O O . LEU A 1 182 ? -1.411 8.726 13.046 1.00 91.69 182 LEU A O 1
ATOM 1476 N N . ILE A 1 183 ? -1.166 10.718 12.034 1.00 94.62 183 ILE A N 1
ATOM 1477 C CA . ILE A 1 183 ? -1.199 11.500 13.279 1.00 94.62 183 ILE A CA 1
ATOM 1478 C C . ILE A 1 183 ? -2.547 11.314 13.980 1.00 94.62 183 ILE A C 1
ATOM 1480 O O . ILE A 1 183 ? -2.577 11.010 15.171 1.00 94.62 183 ILE A O 1
ATOM 1484 N N . LEU A 1 184 ? -3.660 11.432 13.250 1.00 93.19 184 LEU A N 1
ATOM 1485 C CA . LEU A 1 184 ? -4.997 11.225 13.812 1.00 93.19 184 LEU A CA 1
ATOM 1486 C C . LEU A 1 184 ? -5.180 9.805 14.357 1.00 93.19 184 LEU A C 1
ATOM 1488 O O . LEU A 1 184 ? -5.747 9.645 15.435 1.00 93.19 184 LEU A O 1
ATOM 1492 N N . LEU A 1 185 ? -4.669 8.783 13.665 1.00 88.12 185 LEU A N 1
ATOM 1493 C CA . LEU A 1 185 ? -4.702 7.399 14.144 1.00 88.12 185 LEU A CA 1
ATOM 1494 C C . LEU A 1 185 ? -3.912 7.229 15.446 1.00 88.12 185 LEU A C 1
ATOM 1496 O O . LEU A 1 185 ? -4.414 6.603 16.376 1.00 88.12 185 LEU A O 1
ATOM 1500 N N . VAL A 1 186 ? -2.714 7.810 15.547 1.00 88.19 186 VAL A N 1
ATOM 1501 C CA . VAL A 1 186 ? -1.906 7.757 16.777 1.00 88.19 186 VAL A CA 1
ATOM 1502 C C . VAL A 1 186 ? -2.611 8.473 17.931 1.00 88.19 186 VAL A C 1
ATOM 1504 O O . VAL A 1 186 ? -2.682 7.927 19.032 1.00 88.19 186 VAL A O 1
ATOM 1507 N N . LEU A 1 187 ? -3.187 9.655 17.690 1.00 92.00 187 LEU A N 1
ATOM 1508 C CA . LEU A 1 187 ? -3.956 10.391 18.700 1.00 92.00 187 LEU A CA 1
ATOM 1509 C C . LEU A 1 187 ? -5.185 9.603 19.162 1.00 92.00 187 LEU A C 1
ATOM 1511 O O . LEU A 1 187 ? -5.458 9.536 20.360 1.00 92.00 187 LEU A O 1
ATOM 1515 N N . LEU A 1 188 ? -5.896 8.968 18.230 1.00 85.62 188 LEU A N 1
ATOM 1516 C CA . LEU A 1 188 ? -7.065 8.149 18.532 1.00 85.62 188 LEU A CA 1
ATOM 1517 C C . LEU A 1 188 ? -6.689 6.931 19.387 1.00 85.62 188 LEU A C 1
ATOM 1519 O O . LEU A 1 188 ? -7.347 6.660 20.389 1.00 85.62 188 LEU A O 1
ATOM 1523 N N . VAL A 1 189 ? -5.608 6.225 19.036 1.00 81.88 189 VAL A N 1
ATOM 1524 C CA . VAL A 1 189 ? -5.089 5.103 19.837 1.00 81.88 189 VAL A CA 1
ATOM 1525 C C . VAL A 1 189 ? -4.670 5.579 21.229 1.00 81.88 189 VAL A C 1
ATOM 1527 O O . VAL A 1 189 ? -5.024 4.939 22.217 1.00 81.88 189 VAL A O 1
ATOM 1530 N N . SER A 1 190 ? -3.994 6.728 21.331 1.00 85.12 190 SER A N 1
ATOM 1531 C CA . SER A 1 190 ? -3.619 7.326 22.618 1.00 85.12 190 SER A CA 1
ATOM 1532 C C . SER A 1 190 ? -4.841 7.652 23.480 1.00 85.12 190 SER A C 1
ATOM 1534 O O . SER A 1 190 ? -4.824 7.405 24.684 1.00 85.12 190 SER A O 1
ATOM 1536 N N . LEU A 1 191 ? -5.913 8.180 22.884 1.00 88.81 191 LEU A N 1
ATOM 1537 C CA . LEU A 1 191 ? -7.157 8.479 23.595 1.00 88.81 191 LEU A CA 1
ATOM 1538 C C . LEU A 1 191 ? -7.801 7.197 24.146 1.00 88.81 191 LEU A C 1
ATOM 1540 O O . LEU A 1 191 ? -8.136 7.135 25.327 1.00 88.81 191 LEU A O 1
ATOM 1544 N N . PHE A 1 192 ? -7.925 6.149 23.324 1.00 80.31 192 PHE A N 1
ATOM 1545 C CA . PHE A 1 192 ? -8.463 4.862 23.779 1.00 80.31 192 PHE A CA 1
ATOM 1546 C C . PHE A 1 192 ? -7.595 4.215 24.859 1.00 80.31 192 PHE A C 1
ATOM 1548 O O . PHE A 1 192 ? -8.132 3.657 25.815 1.00 80.31 192 PHE A O 1
ATOM 1555 N N . GLN A 1 193 ? -6.270 4.328 24.755 1.00 79.88 193 GLN A N 1
ATOM 1556 C CA . GLN A 1 193 ? -5.355 3.851 25.788 1.00 79.88 193 GLN A CA 1
ATOM 1557 C C . GLN A 1 193 ? -5.570 4.591 27.117 1.00 79.88 193 GLN A C 1
ATOM 1559 O O . GLN A 1 193 ? -5.599 3.951 28.165 1.00 79.88 193 GLN A O 1
ATOM 1564 N N . GLN A 1 194 ? -5.766 5.912 27.096 1.00 88.00 194 GLN A N 1
ATO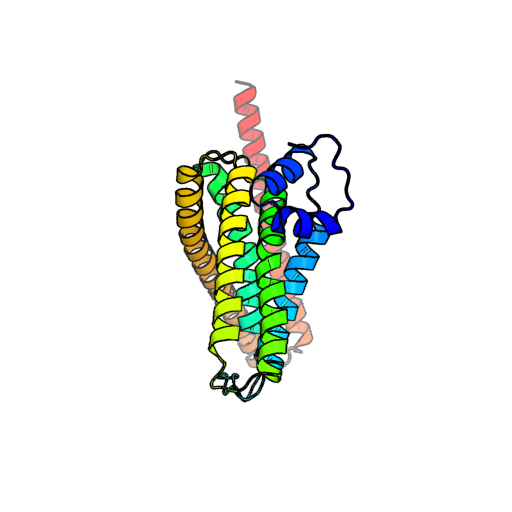M 1565 C CA . GLN A 1 194 ? -6.066 6.691 28.304 1.00 88.00 194 GLN A CA 1
ATOM 1566 C C . GLN A 1 194 ? -7.397 6.273 28.937 1.00 88.00 194 GLN A C 1
ATOM 1568 O O . GLN A 1 194 ? -7.456 6.068 30.148 1.00 88.00 194 GLN A O 1
ATOM 1573 N N . VAL A 1 195 ? -8.445 6.080 28.127 1.00 89.19 195 VAL A N 1
ATOM 1574 C CA . VAL A 1 195 ? -9.745 5.582 28.608 1.00 89.19 195 VAL A CA 1
ATOM 1575 C C . VAL A 1 195 ? -9.605 4.181 29.206 1.00 89.19 195 VAL A C 1
ATOM 1577 O O . VAL A 1 195 ? -10.149 3.921 30.277 1.00 89.19 195 VAL A O 1
ATOM 1580 N N . TYR A 1 196 ? -8.840 3.292 28.567 1.00 80.69 196 TYR A N 1
ATOM 1581 C CA . TYR A 1 196 ? -8.556 1.958 29.097 1.00 80.69 196 TYR A CA 1
ATOM 1582 C C . TYR A 1 196 ? -7.836 2.024 30.448 1.00 80.69 196 TYR A C 1
ATOM 1584 O O . TYR A 1 196 ? -8.265 1.368 31.391 1.00 80.69 196 TYR A O 1
ATOM 1592 N N . ILE A 1 197 ? -6.783 2.840 30.571 1.00 86.56 197 ILE A N 1
ATOM 1593 C CA . ILE A 1 197 ? -6.038 3.007 31.829 1.00 86.56 197 ILE A CA 1
ATOM 1594 C C . ILE A 1 197 ? -6.947 3.575 32.924 1.00 86.56 197 ILE A C 1
ATOM 1596 O O . ILE A 1 197 ? -6.896 3.107 34.059 1.00 86.56 197 ILE A O 1
ATOM 1600 N N . PHE A 1 198 ? -7.810 4.534 32.590 1.00 87.69 198 PHE A N 1
ATOM 1601 C CA . PHE A 1 198 ? -8.793 5.084 33.520 1.00 87.69 198 PHE A CA 1
ATOM 1602 C C . PHE A 1 198 ? -9.769 4.009 34.015 1.00 87.69 198 PHE A C 1
ATOM 1604 O O . PHE A 1 198 ? -9.896 3.805 35.222 1.00 87.69 198 PHE A O 1
ATOM 1611 N N . VAL A 1 199 ? -10.394 3.259 33.103 1.00 85.81 199 VAL A N 1
ATOM 1612 C CA . VAL A 1 199 ? -11.296 2.146 33.449 1.00 85.81 199 VAL A CA 1
ATOM 1613 C C . VAL A 1 199 ? -10.575 1.090 34.288 1.00 85.81 199 VAL A C 1
ATOM 1615 O O . VAL A 1 199 ? -11.107 0.652 35.307 1.00 85.81 199 VAL A O 1
ATOM 1618 N N . TYR A 1 200 ? -9.349 0.730 33.908 1.00 83.12 200 TYR A N 1
ATOM 1619 C CA . TYR A 1 200 ? -8.517 -0.219 34.641 1.00 83.12 200 TYR A CA 1
ATOM 1620 C C . TYR A 1 200 ? -8.192 0.278 36.055 1.00 83.12 200 TYR A C 1
ATOM 1622 O O . TYR A 1 200 ? -8.271 -0.498 37.000 1.00 83.12 200 TYR A O 1
ATOM 1630 N N . SER A 1 201 ? -7.901 1.571 36.229 1.00 89.19 201 SER A N 1
ATOM 1631 C CA . SER A 1 201 ? -7.651 2.159 37.552 1.00 89.19 201 SER A CA 1
ATOM 1632 C C . SER A 1 201 ? -8.886 2.147 38.458 1.00 89.19 201 SER A C 1
ATOM 1634 O O . SER A 1 201 ? -8.767 1.851 39.643 1.00 89.19 201 SER A O 1
ATOM 1636 N N . ILE A 1 202 ? -10.084 2.394 37.911 1.00 87.31 202 ILE A N 1
ATOM 1637 C CA . ILE A 1 202 ? -11.336 2.263 38.674 1.00 87.31 202 ILE A CA 1
ATOM 1638 C C . ILE A 1 202 ? -11.571 0.798 39.048 1.00 87.31 202 ILE A C 1
ATOM 1640 O O . ILE A 1 202 ? -11.934 0.506 40.187 1.00 87.31 202 ILE A O 1
ATOM 1644 N N . TYR A 1 203 ? -11.357 -0.122 38.103 1.00 82.00 203 TYR A N 1
ATOM 1645 C CA . TYR A 1 203 ? -11.474 -1.559 38.339 1.00 82.00 203 TYR A CA 1
ATOM 1646 C C . TYR A 1 203 ? -10.569 -2.011 39.494 1.00 82.00 203 TYR A C 1
ATOM 1648 O O . TYR A 1 203 ? -11.037 -2.689 40.411 1.00 82.00 203 TYR A O 1
ATOM 1656 N N . THR A 1 204 ? -9.295 -1.607 39.494 1.00 84.44 204 THR A N 1
ATOM 1657 C CA . THR A 1 204 ? -8.350 -1.986 40.552 1.00 84.44 204 THR A CA 1
ATOM 1658 C C . THR A 1 204 ? -8.674 -1.319 41.889 1.00 84.44 204 THR A C 1
ATOM 1660 O O . THR A 1 204 ? -8.647 -2.002 42.909 1.00 84.44 204 THR A O 1
ATOM 1663 N N . GLU A 1 205 ? -9.053 -0.035 41.916 1.00 88.06 205 GLU A N 1
ATOM 1664 C CA . GLU A 1 205 ? -9.510 0.656 43.138 1.00 88.06 205 GLU A CA 1
ATOM 1665 C C . GLU A 1 205 ? -10.724 -0.035 43.775 1.00 88.06 205 GLU A C 1
ATOM 1667 O O . GLU A 1 205 ? -10.749 -0.253 44.988 1.00 88.06 205 GLU A O 1
ATOM 1672 N N . LEU A 1 206 ? -11.725 -0.419 42.977 1.00 84.50 206 LEU A N 1
ATOM 1673 C CA . LEU A 1 206 ? -12.917 -1.106 43.482 1.00 84.50 206 LEU A CA 1
ATOM 1674 C C . LEU A 1 206 ? -12.587 -2.489 44.048 1.00 84.50 206 LEU A C 1
ATOM 1676 O O . LEU A 1 206 ? -13.129 -2.851 45.092 1.00 84.50 206 LEU A O 1
ATOM 1680 N N . LEU A 1 207 ? -11.686 -3.235 43.403 1.00 82.88 207 LEU A N 1
ATOM 1681 C CA . LEU A 1 207 ? -11.224 -4.533 43.899 1.00 82.88 207 LEU A CA 1
ATOM 1682 C C . LEU A 1 207 ? -10.462 -4.390 45.225 1.00 82.88 207 LEU A C 1
ATOM 1684 O O . LEU A 1 207 ? -10.700 -5.158 46.154 1.00 82.88 207 LEU A O 1
ATOM 1688 N N . TYR A 1 208 ? -9.582 -3.390 45.342 1.00 83.88 208 TYR A N 1
ATOM 1689 C CA . TYR A 1 208 ? -8.823 -3.153 46.574 1.00 83.88 208 TYR A CA 1
ATOM 1690 C C . TYR A 1 208 ? -9.705 -2.695 47.738 1.00 83.88 208 TYR A C 1
ATOM 1692 O O . TYR A 1 208 ? -9.462 -3.090 48.877 1.00 83.88 208 TYR A O 1
ATOM 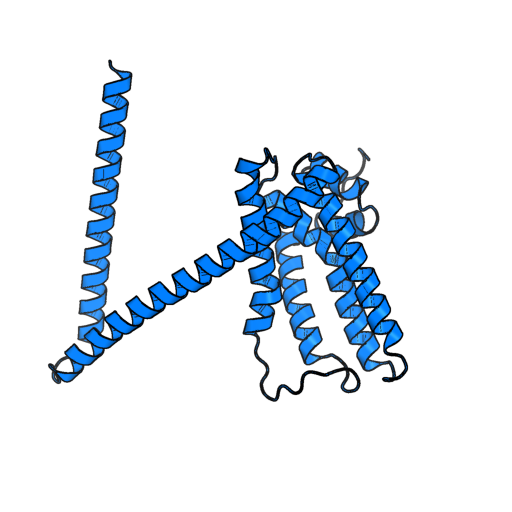1700 N N . ARG A 1 209 ? -10.734 -1.881 47.476 1.00 83.62 209 ARG A N 1
ATOM 1701 C CA . ARG A 1 209 ? -11.664 -1.410 48.516 1.00 83.62 209 ARG A CA 1
ATOM 1702 C C . ARG A 1 209 ? -12.644 -2.488 48.963 1.00 83.62 209 ARG A C 1
ATOM 1704 O O . ARG A 1 209 ? -12.986 -2.546 50.140 1.00 83.62 209 ARG A O 1
ATOM 1711 N N . ASN A 1 210 ? -13.080 -3.341 48.042 1.00 77.50 210 ASN A N 1
ATOM 1712 C CA . ASN A 1 210 ? -14.054 -4.391 48.307 1.00 77.50 210 ASN A CA 1
ATOM 1713 C C . ASN A 1 210 ? -13.412 -5.767 48.108 1.00 77.50 210 ASN A C 1
ATOM 1715 O O . ASN A 1 210 ? -13.720 -6.470 47.149 1.00 77.50 210 ASN A O 1
ATOM 1719 N N . ALA A 1 211 ? -12.568 -6.175 49.060 1.00 69.06 211 ALA A N 1
ATOM 1720 C CA . ALA A 1 211 ? -11.849 -7.455 49.030 1.00 69.06 211 ALA A CA 1
ATOM 1721 C C . ALA A 1 211 ? -12.758 -8.705 48.954 1.00 69.06 211 ALA A C 1
ATOM 1723 O O . ALA A 1 211 ? -12.285 -9.790 48.634 1.00 69.06 211 ALA A O 1
ATOM 1724 N N . ASN A 1 212 ? -14.059 -8.552 49.232 1.00 73.12 212 ASN A N 1
ATOM 1725 C CA . ASN A 1 212 ? -15.059 -9.622 49.167 1.00 73.12 212 ASN A CA 1
ATOM 1726 C C . ASN A 1 212 ? -15.721 -9.767 47.782 1.00 73.12 212 ASN A C 1
ATOM 1728 O O . ASN A 1 212 ? -16.518 -10.682 47.586 1.00 73.12 212 ASN A O 1
ATOM 1732 N N . LEU A 1 213 ? -15.459 -8.856 46.838 1.00 67.62 213 LEU A N 1
ATOM 1733 C CA . LEU A 1 213 ? -15.955 -8.981 45.468 1.00 67.62 213 LEU A CA 1
ATOM 1734 C C . LEU A 1 213 ? -15.018 -9.892 44.679 1.00 67.62 213 LEU A C 1
ATOM 1736 O O . LEU A 1 213 ? -13.852 -9.560 44.467 1.00 67.62 213 LEU A O 1
ATOM 1740 N N . GLU A 1 214 ? -15.538 -11.021 44.198 1.00 76.56 214 GLU A N 1
ATOM 1741 C CA . GLU A 1 214 ? -14.790 -11.831 43.242 1.00 76.56 214 GLU A CA 1
ATOM 1742 C C . GLU A 1 214 ? -14.525 -11.018 41.957 1.00 76.56 214 GLU A C 1
ATOM 1744 O O . GLU A 1 214 ? -15.427 -10.319 41.475 1.00 76.56 214 GLU A O 1
ATOM 1749 N N . PRO A 1 215 ? -13.324 -11.121 41.352 1.00 73.75 215 PRO A N 1
ATOM 1750 C CA . PRO A 1 215 ? -12.979 -10.419 40.111 1.00 73.75 215 PRO A CA 1
ATOM 1751 C C . PRO A 1 215 ? -14.016 -10.602 38.991 1.00 73.75 215 PRO A C 1
ATOM 1753 O O . PRO A 1 215 ? -14.277 -9.693 38.205 1.00 73.75 215 PRO A O 1
ATOM 1756 N N . THR A 1 216 ? -14.659 -11.769 38.953 1.00 73.75 216 THR A N 1
ATOM 1757 C CA . THR A 1 216 ? -15.731 -12.132 38.019 1.00 73.75 216 THR A CA 1
ATOM 1758 C C . THR A 1 216 ? -16.969 -11.243 38.174 1.00 73.75 216 THR A C 1
ATOM 1760 O O . THR A 1 216 ? -17.476 -10.730 37.177 1.00 73.75 216 THR A O 1
ATOM 1763 N N . ALA A 1 217 ? -17.429 -10.985 39.404 1.00 73.88 217 ALA A N 1
ATOM 1764 C CA . ALA A 1 217 ? -18.582 -10.125 39.684 1.00 73.88 217 ALA A CA 1
ATOM 1765 C C . ALA A 1 217 ? -18.333 -8.672 39.245 1.00 73.88 217 ALA A C 1
ATOM 1767 O O . ALA A 1 217 ? -19.220 -8.013 38.701 1.00 73.88 217 ALA A O 1
ATOM 1768 N N . LEU A 1 218 ? -17.101 -8.191 39.418 1.00 69.12 218 LEU A N 1
ATOM 1769 C CA . LEU A 1 218 ? -16.698 -6.833 39.054 1.00 69.12 218 LEU A CA 1
ATOM 1770 C C . LEU A 1 218 ? -16.661 -6.641 37.526 1.00 69.12 218 LEU A C 1
ATOM 1772 O O . LEU A 1 218 ? -17.103 -5.608 37.021 1.00 69.12 218 LEU A O 1
ATOM 1776 N N . VAL A 1 219 ? -16.245 -7.668 36.776 1.00 74.19 219 VAL A N 1
ATOM 1777 C CA . VAL A 1 219 ? -16.328 -7.689 35.303 1.00 74.19 219 VAL A CA 1
ATOM 1778 C C . VAL A 1 219 ? -17.781 -7.608 34.818 1.00 74.19 219 VAL A C 1
ATOM 1780 O O . VAL A 1 219 ? -18.070 -6.824 33.914 1.00 74.19 219 VAL A O 1
ATOM 1783 N N . PHE A 1 220 ? -18.717 -8.343 35.431 1.00 76.25 220 PHE A N 1
ATOM 1784 C CA . PHE A 1 220 ? -20.139 -8.271 35.056 1.00 76.25 220 PHE A CA 1
ATOM 1785 C C . PHE A 1 220 ? -20.751 -6.889 35.310 1.00 76.25 220 PHE A C 1
ATOM 1787 O O . PHE A 1 220 ? -21.526 -6.409 34.481 1.00 76.25 220 PHE A O 1
ATOM 1794 N N . ILE A 1 221 ? -20.371 -6.222 36.404 1.00 76.50 221 ILE A N 1
ATOM 1795 C CA . ILE A 1 221 ? -20.809 -4.848 36.692 1.00 76.50 221 ILE A CA 1
ATOM 1796 C C . ILE A 1 221 ? -20.293 -3.889 35.613 1.00 76.50 221 ILE A C 1
ATOM 1798 O O . ILE A 1 221 ? -21.074 -3.112 35.067 1.00 76.50 221 ILE A O 1
ATOM 1802 N N . PHE A 1 222 ? -19.012 -3.971 35.244 1.00 75.00 222 PHE A N 1
ATOM 1803 C CA . PHE A 1 222 ? -18.450 -3.123 34.188 1.00 75.00 222 PHE A CA 1
ATOM 1804 C C . PHE A 1 222 ? -19.094 -3.368 32.821 1.00 75.00 222 PHE A C 1
ATOM 1806 O O . PHE A 1 222 ? -19.420 -2.406 32.126 1.00 75.00 222 PHE A O 1
ATOM 1813 N N . ILE A 1 223 ? -19.339 -4.627 32.445 1.00 79.38 223 ILE A N 1
ATOM 1814 C CA . ILE A 1 223 ? -20.075 -4.960 31.216 1.00 79.38 223 ILE A CA 1
ATOM 1815 C C . ILE A 1 223 ? -21.486 -4.363 31.269 1.00 79.38 223 ILE A C 1
ATOM 1817 O O . ILE A 1 223 ? -21.913 -3.731 30.304 1.00 79.38 223 ILE A O 1
ATOM 1821 N N . GLY A 1 224 ? -22.185 -4.497 32.399 1.00 76.12 224 GLY A N 1
ATOM 1822 C CA . GLY A 1 224 ? -23.512 -3.912 32.599 1.00 76.12 224 GLY A CA 1
ATOM 1823 C C . GLY A 1 224 ? -23.521 -2.390 32.430 1.00 76.12 224 GLY A C 1
ATOM 1824 O O . GLY A 1 224 ? -24.377 -1.854 31.727 1.00 76.12 224 GLY A O 1
ATOM 1825 N N . VAL A 1 225 ? -22.532 -1.695 32.998 1.00 77.44 225 VAL A N 1
ATOM 1826 C CA . VAL A 1 225 ? -22.372 -0.237 32.858 1.00 77.44 225 VAL A CA 1
ATOM 1827 C C . VAL A 1 225 ? -22.075 0.153 31.408 1.00 77.44 225 VAL A C 1
ATOM 1829 O O . VAL A 1 225 ? -22.704 1.073 30.888 1.00 77.44 225 VAL A O 1
ATOM 1832 N N . ILE A 1 226 ? -21.176 -0.558 30.720 1.00 78.19 226 ILE A N 1
ATOM 1833 C CA . ILE A 1 226 ? -20.848 -0.291 29.309 1.00 78.19 226 ILE A CA 1
ATOM 1834 C C . ILE A 1 226 ? -22.084 -0.478 28.419 1.00 78.19 226 ILE A C 1
ATOM 1836 O O . ILE A 1 226 ? -22.379 0.384 27.592 1.00 78.19 226 ILE A O 1
ATOM 1840 N N . VAL A 1 227 ? -22.841 -1.563 28.606 1.00 79.06 227 VAL A N 1
ATOM 1841 C CA . VAL A 1 227 ? -24.078 -1.829 27.853 1.00 79.06 227 VAL A CA 1
ATOM 1842 C C . VAL A 1 227 ? -25.120 -0.739 28.104 1.00 79.06 227 VAL A C 1
ATOM 1844 O O . VAL A 1 227 ? -25.735 -0.261 27.152 1.00 79.06 227 VAL A O 1
ATOM 1847 N N . ALA A 1 228 ? -25.284 -0.294 29.353 1.00 76.94 228 ALA A N 1
ATOM 1848 C CA . ALA A 1 228 ? -26.198 0.795 29.687 1.00 76.94 228 ALA A CA 1
ATOM 1849 C C . ALA A 1 228 ? -25.798 2.110 28.997 1.00 76.94 228 ALA A C 1
ATOM 1851 O O . ALA A 1 228 ? -26.647 2.779 28.409 1.00 76.94 228 ALA A O 1
ATOM 1852 N N . VAL A 1 229 ? -24.507 2.456 28.993 1.00 79.06 229 VAL A N 1
ATOM 1853 C CA . VAL A 1 229 ? -23.995 3.656 28.309 1.00 79.06 229 VAL A CA 1
ATOM 1854 C C . VAL A 1 229 ? -24.221 3.570 26.797 1.00 79.06 229 VAL A C 1
ATOM 1856 O O . VAL A 1 229 ? -24.717 4.526 26.201 1.00 79.06 229 VAL A O 1
ATOM 1859 N N . ILE A 1 230 ? -23.929 2.426 26.171 1.00 82.62 230 ILE A N 1
ATOM 1860 C CA . ILE A 1 230 ? -24.169 2.215 24.734 1.00 82.62 230 ILE A CA 1
ATOM 1861 C C . ILE A 1 230 ? -25.662 2.333 24.408 1.00 82.62 230 ILE A C 1
ATOM 1863 O O . ILE A 1 230 ? -26.018 2.983 23.426 1.00 82.62 230 ILE A O 1
ATOM 1867 N N . ALA A 1 231 ? -26.540 1.760 25.236 1.00 78.94 231 ALA A N 1
ATOM 1868 C CA . ALA A 1 231 ? -27.985 1.866 25.056 1.00 78.94 231 ALA A CA 1
ATOM 1869 C C . ALA A 1 231 ? -28.460 3.324 25.133 1.00 78.94 231 ALA A C 1
ATOM 1871 O O . ALA A 1 231 ? -29.232 3.759 24.280 1.00 78.94 231 ALA A O 1
ATOM 1872 N N . VAL A 1 232 ? -27.954 4.107 26.091 1.00 84.56 232 VAL A N 1
ATOM 1873 C CA . VAL A 1 232 ? -28.268 5.542 26.205 1.00 84.56 232 VAL A CA 1
ATOM 1874 C C . VAL A 1 232 ? -27.798 6.308 24.969 1.00 84.56 232 VAL A C 1
ATOM 1876 O O . VAL A 1 232 ? -28.563 7.101 24.422 1.00 84.56 232 VAL A O 1
ATOM 1879 N N . ILE A 1 233 ? -26.582 6.047 24.482 1.00 83.38 233 ILE A N 1
ATOM 1880 C CA . ILE A 1 233 ? -26.052 6.686 23.268 1.00 83.38 233 ILE A CA 1
ATOM 1881 C C . ILE A 1 233 ? -26.899 6.317 22.043 1.00 83.38 233 ILE A C 1
ATOM 1883 O O . ILE A 1 233 ? -27.257 7.196 21.262 1.00 83.38 233 ILE A O 1
ATOM 1887 N N . ALA A 1 234 ? -27.270 5.046 21.882 1.00 80.12 234 ALA A N 1
ATOM 1888 C CA . ALA A 1 234 ? -28.104 4.587 20.771 1.00 80.12 234 ALA A CA 1
ATOM 1889 C C . ALA A 1 234 ? -29.515 5.198 20.813 1.00 80.12 234 ALA A C 1
ATOM 1891 O O . ALA A 1 234 ? -30.045 5.629 19.786 1.00 80.12 234 ALA A O 1
ATOM 1892 N N . VAL A 1 235 ? -30.118 5.299 22.000 1.00 86.44 235 VAL A N 1
ATOM 1893 C CA . VAL A 1 235 ? -31.415 5.967 22.196 1.00 86.44 235 VAL A CA 1
ATOM 1894 C C . VAL A 1 235 ? -31.307 7.462 21.892 1.00 86.44 235 VAL A C 1
ATOM 1896 O O . VAL A 1 235 ? -32.153 8.005 21.186 1.00 86.44 235 VAL A O 1
ATOM 1899 N N . ALA A 1 236 ? -30.248 8.128 22.352 1.00 82.12 236 ALA A N 1
ATOM 1900 C CA . ALA A 1 236 ? -30.013 9.538 22.053 1.00 82.12 236 ALA A CA 1
ATOM 1901 C C . ALA A 1 236 ? -29.815 9.776 20.547 1.00 82.12 236 ALA A C 1
ATOM 1903 O O . ALA A 1 236 ? -30.394 10.709 19.989 1.00 82.12 236 ALA A O 1
ATOM 1904 N N . TYR A 1 237 ? -29.059 8.905 19.873 1.00 83.94 237 TYR A N 1
ATOM 1905 C CA . TYR A 1 237 ? -28.824 8.982 18.431 1.00 83.94 237 TYR A CA 1
ATOM 1906 C C . TYR A 1 237 ? -30.114 8.780 17.627 1.00 83.94 237 TYR A C 1
ATOM 1908 O O . TYR A 1 237 ? -30.449 9.597 16.773 1.00 83.94 237 TYR A O 1
ATOM 1916 N N . THR A 1 238 ? -30.891 7.744 17.948 1.00 82.75 238 THR A N 1
ATOM 1917 C CA . THR A 1 238 ? -32.173 7.466 17.274 1.00 82.75 238 THR A CA 1
ATOM 1918 C C . THR A 1 238 ? -33.222 8.553 17.532 1.00 82.75 238 THR A C 1
ATOM 1920 O O . THR A 1 238 ? -34.006 8.886 16.639 1.00 82.75 238 THR A O 1
ATOM 1923 N N . ALA A 1 239 ? -33.233 9.158 18.723 1.00 84.62 239 ALA A N 1
ATOM 1924 C CA . ALA A 1 239 ? -34.076 10.315 19.022 1.00 84.62 239 ALA A CA 1
ATOM 1925 C C . ALA A 1 239 ? -33.658 11.553 18.211 1.00 84.62 239 ALA A C 1
ATOM 1927 O O . ALA A 1 239 ? -34.516 12.246 17.655 1.00 84.62 239 ALA A O 1
ATOM 1928 N N . TYR A 1 240 ? -32.351 11.805 18.097 1.00 86.94 240 TYR A N 1
ATOM 1929 C CA . TYR A 1 240 ? -31.804 12.892 17.286 1.00 86.94 240 TYR A CA 1
ATOM 1930 C C . TYR A 1 240 ? -32.147 12.725 15.799 1.00 86.94 240 TYR A C 1
ATOM 1932 O O . TYR A 1 240 ? -32.617 13.670 15.164 1.00 86.94 240 TYR A O 1
ATOM 1940 N N . GLU A 1 241 ? -31.998 11.517 15.255 1.00 86.81 241 GLU A N 1
ATOM 1941 C CA . GLU A 1 241 ? -32.335 11.193 13.865 1.00 86.81 241 GLU A CA 1
ATOM 1942 C C . GLU A 1 241 ? -33.829 11.411 13.571 1.00 86.81 241 GLU A C 1
ATOM 1944 O O . GLU A 1 241 ? -34.183 12.112 12.619 1.00 86.81 241 GLU A O 1
ATOM 1949 N N . LYS A 1 242 ? -34.726 10.914 14.438 1.00 84.88 242 LYS A N 1
ATOM 1950 C CA . LYS A 1 242 ? -36.176 11.166 14.318 1.00 84.88 242 LYS A CA 1
ATOM 1951 C C . LYS A 1 242 ? -36.508 12.656 14.328 1.00 84.88 242 LYS A C 1
ATOM 1953 O O . LYS A 1 242 ? -37.378 13.092 13.573 1.00 84.88 242 LYS A O 1
ATOM 1958 N N . HIS A 1 243 ? -35.826 13.438 15.163 1.00 84.88 243 HIS A N 1
ATOM 1959 C CA . HIS A 1 243 ? -36.026 14.882 15.227 1.00 84.88 243 HIS A CA 1
ATOM 1960 C C . HIS A 1 243 ? -35.578 15.585 13.933 1.00 84.88 243 HIS A C 1
ATOM 1962 O O . HIS A 1 243 ? -36.284 16.472 13.448 1.00 84.88 243 HIS A O 1
ATOM 1968 N N . GLN A 1 244 ? -34.454 15.175 13.332 1.00 80.75 244 GLN A N 1
ATOM 1969 C CA . GLN A 1 244 ? -33.998 15.725 12.048 1.00 80.75 244 GLN A CA 1
ATOM 1970 C C . GLN A 1 244 ? -34.967 15.392 10.908 1.00 80.75 244 GLN A C 1
ATOM 1972 O O . GLN A 1 244 ? -35.404 16.297 10.199 1.00 80.75 244 GLN A O 1
ATOM 1977 N N . ILE A 1 245 ? -35.414 14.137 10.808 1.00 79.75 245 ILE A N 1
ATOM 1978 C CA . ILE A 1 245 ? -36.396 13.708 9.797 1.00 79.75 245 ILE A CA 1
ATOM 1979 C C . ILE A 1 245 ? -37.718 14.476 9.951 1.00 79.75 245 ILE A C 1
ATOM 1981 O O . ILE A 1 245 ? -38.323 14.895 8.963 1.00 79.75 245 ILE A O 1
ATOM 1985 N N . ALA A 1 246 ? -38.186 14.696 11.184 1.00 83.38 246 ALA A N 1
ATOM 1986 C CA . ALA A 1 246 ? -39.397 15.478 11.438 1.00 83.38 246 ALA A CA 1
ATOM 1987 C C . ALA A 1 246 ? -39.237 16.954 11.031 1.00 83.38 246 ALA A C 1
ATOM 1989 O O . ALA A 1 246 ? -40.181 17.564 10.521 1.00 83.38 246 ALA A O 1
ATOM 1990 N N . LYS A 1 247 ? -38.043 17.526 11.224 1.00 83.88 247 LYS A N 1
ATOM 1991 C CA . LYS A 1 247 ? -37.709 18.896 10.815 1.00 83.88 247 LYS A CA 1
ATOM 1992 C C . LYS A 1 247 ? -37.647 19.039 9.292 1.00 83.88 247 LYS A C 1
ATOM 1994 O O . LYS A 1 247 ? -38.141 20.034 8.768 1.00 83.88 247 LYS A O 1
ATOM 1999 N N . GLU A 1 248 ? -37.102 18.053 8.584 1.00 79.94 248 GLU A N 1
ATOM 2000 C CA . GLU A 1 248 ? -37.072 18.026 7.115 1.00 79.94 248 GLU A CA 1
ATOM 2001 C C . GLU A 1 248 ? -38.467 17.847 6.504 1.00 79.94 248 GLU A C 1
ATOM 2003 O O . GLU A 1 248 ? -38.827 18.590 5.594 1.00 79.94 248 GLU A O 1
ATOM 2008 N N . ARG A 1 249 ? -39.314 16.965 7.058 1.00 75.50 249 ARG A N 1
ATOM 2009 C CA . ARG A 1 249 ? -40.714 16.824 6.606 1.00 75.50 249 ARG A CA 1
ATOM 2010 C C . ARG A 1 249 ? -41.525 18.107 6.770 1.00 75.50 249 ARG A C 1
ATOM 2012 O O . ARG A 1 249 ? -42.333 18.426 5.907 1.00 75.50 249 ARG A O 1
ATOM 2019 N N . LYS A 1 250 ? -41.311 18.859 7.856 1.00 80.31 250 LYS A N 1
ATOM 2020 C CA . LYS A 1 250 ? -41.974 20.159 8.058 1.00 80.31 250 LYS A CA 1
ATOM 2021 C C . LYS A 1 250 ? -41.547 21.209 7.032 1.00 80.31 250 LYS A C 1
ATOM 2023 O O . LYS A 1 250 ? -42.374 22.036 6.685 1.00 80.31 250 LYS A O 1
ATOM 2028 N N . LYS A 1 251 ? -40.300 21.161 6.554 1.00 72.75 251 LYS A N 1
ATOM 2029 C CA . LYS A 1 251 ? -39.806 22.039 5.482 1.00 72.75 251 LYS A CA 1
ATOM 2030 C C . LYS A 1 251 ? -40.297 21.638 4.089 1.00 72.75 251 LYS A C 1
ATOM 2032 O O . LYS A 1 251 ? -40.396 22.502 3.237 1.00 72.75 251 LYS A O 1
ATOM 2037 N N . LEU A 1 252 ? -40.566 20.352 3.843 1.00 68.25 252 LEU A N 1
ATOM 2038 C CA . LEU A 1 252 ? -41.139 19.891 2.569 1.00 68.25 252 LEU A CA 1
ATOM 2039 C C . LEU A 1 252 ? -42.636 20.212 2.432 1.00 68.25 252 LEU A C 1
ATOM 2041 O O . LEU A 1 252 ? -43.135 20.311 1.318 1.00 68.25 252 LEU A O 1
ATOM 2045 N N . ASN A 1 253 ? -43.343 20.332 3.558 1.00 67.81 253 ASN A N 1
ATOM 2046 C CA . ASN A 1 253 ? -44.783 20.590 3.607 1.00 67.81 253 ASN A CA 1
ATOM 2047 C C . ASN A 1 253 ? -45.131 22.084 3.804 1.00 67.81 253 ASN A C 1
ATOM 2049 O O . ASN A 1 253 ? -46.297 22.395 4.050 1.00 67.81 253 ASN A O 1
ATOM 2053 N N . SER A 1 254 ? -44.138 22.980 3.750 1.00 59.91 254 SER A N 1
ATOM 2054 C CA . SER A 1 254 ? -44.275 24.446 3.794 1.00 59.91 254 SER A CA 1
ATOM 2055 C C . SER A 1 254 ? -43.832 25.054 2.475 1.00 59.91 254 SER A C 1
ATOM 2057 O O . SER A 1 254 ? -44.546 25.940 1.969 1.00 59.91 254 SER A O 1
#